Protein AF-A0A1I7W7Y0-F1 (afdb_monomer_lite)

Radius of gyration: 33.74 Å; chains: 1; bounding box: 101×43×88 Å

Secondary structure (DSSP, 8-state):
--------PPPPP------------EEEEEEEEEE--SPEEEEEEEEEEEEEEEEEEEETTTEEEEEEEEEEEEEPPHHHHHHHHHHSEETTEEEEEEETTEEEEPPPP-----SSS-EEEEEEEEEEEEEEEEEETTTEEEESSS--TT--GGGSEEEETTEEEEE----TTT--SEEEEEEEEEEEETTEEEETTTTEEEEEEEEEES-BGGGTBS-EEEETTS-EEE-TT--

pLDDT: mean 79.59, std 15.42, range [35.94, 96.19]

Sequence (235 aa):
MSSQGFLISPASMLDCKSNCTHQNSFLFPSLMIKKKEQPLVSQAYSCFNISKIVCTSSFLHLSMNVDKEEQITAALNSLTCHEVHMFKRIGSQSLITVSSNVHRSTANSGYSFPLLESRCNTIATYFLEYSMMSTFYSHHIMAGLAYTSACKYDKSSCSANTKILFWDVIPRDQYCTYEKFGETIAEIKGNKVVLEEYKVALSFNNHIVNDIPCIRIKKVHWLNNGTAISFPHWN

Structure (mmCIF, N/CA/C/O backbone):
data_AF-A0A1I7W7Y0-F1
#
_entry.id   AF-A0A1I7W7Y0-F1
#
loop_
_atom_site.group_PDB
_atom_site.id
_atom_site.type_symbol
_atom_site.label_atom_id
_atom_site.label_alt_id
_atom_site.label_comp_id
_atom_site.label_asym_id
_atom_site.label_entity_id
_atom_site.label_seq_id
_atom_site.pdbx_PDB_ins_code
_atom_site.Cartn_x
_atom_site.Cartn_y
_atom_site.Cartn_z
_atom_site.occupancy
_atom_site.B_iso_or_equiv
_atom_site.auth_seq_id
_atom_site.auth_comp_id
_atom_site.auth_asym_id
_atom_site.auth_atom_id
_atom_site.pdbx_PDB_model_num
ATOM 1 N N . MET A 1 1 ? -75.616 34.367 -0.944 1.00 41.09 1 MET A N 1
ATOM 2 C CA . MET A 1 1 ? -75.282 32.930 -1.059 1.00 41.09 1 MET A CA 1
ATOM 3 C C . MET A 1 1 ? -74.308 32.603 0.061 1.00 41.09 1 MET A C 1
ATOM 5 O O . MET A 1 1 ? -73.334 33.320 0.230 1.00 41.09 1 MET A O 1
ATOM 9 N N . SER A 1 2 ? -74.678 31.646 0.908 1.00 36.69 2 SER A N 1
ATOM 10 C CA . SER A 1 2 ? -74.122 31.367 2.237 1.00 36.69 2 SER A CA 1
ATOM 11 C C . SER A 1 2 ? -72.759 30.669 2.199 1.00 36.69 2 SER A C 1
ATOM 13 O O . SER A 1 2 ? -72.658 29.587 1.623 1.00 36.69 2 SER A O 1
ATOM 15 N N . SER A 1 3 ? -71.749 31.211 2.886 1.00 35.94 3 SER A N 1
ATOM 16 C CA . SER A 1 3 ? -70.559 30.447 3.280 1.00 35.94 3 SER A CA 1
ATOM 17 C C . SER A 1 3 ? -70.824 29.774 4.629 1.00 35.94 3 SER A C 1
ATOM 19 O O . SER A 1 3 ? -70.977 30.454 5.644 1.00 35.94 3 SER A O 1
ATOM 21 N N . GLN A 1 4 ? -70.907 28.445 4.647 1.00 44.25 4 GLN A N 1
ATOM 22 C CA . GLN A 1 4 ? -70.960 27.666 5.883 1.00 44.25 4 GLN A CA 1
ATOM 23 C C . GLN A 1 4 ? -69.591 27.738 6.571 1.00 44.25 4 GLN A C 1
ATOM 25 O O . GLN A 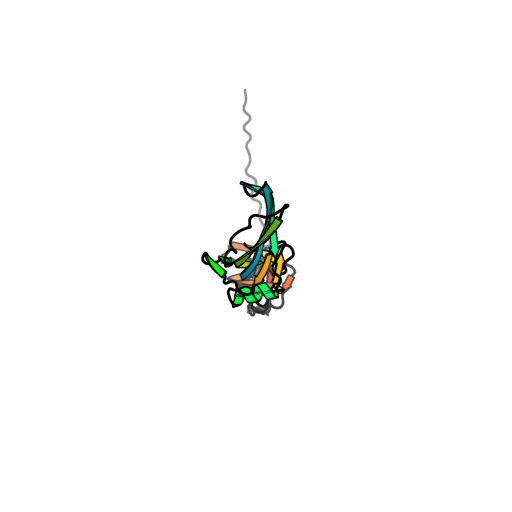1 4 ? -68.600 27.234 6.047 1.00 44.25 4 GLN A O 1
ATOM 30 N N . GLY A 1 5 ? -69.529 28.397 7.727 1.00 38.81 5 GLY A N 1
ATOM 31 C CA . GLY A 1 5 ? -68.364 28.348 8.604 1.00 38.81 5 GLY A CA 1
ATOM 32 C C . GLY A 1 5 ? -68.348 27.022 9.361 1.00 38.81 5 GLY A C 1
ATOM 33 O O . GLY A 1 5 ? -69.270 26.738 10.122 1.00 38.81 5 GLY A O 1
ATOM 34 N N . PHE A 1 6 ? -67.314 26.210 9.156 1.00 37.28 6 PHE A N 1
ATOM 35 C CA . PHE A 1 6 ? -67.054 25.040 9.992 1.00 37.28 6 PHE A CA 1
ATOM 36 C C . PHE A 1 6 ? -66.394 25.496 11.297 1.00 37.28 6 PHE A C 1
ATOM 38 O O . PHE A 1 6 ? -65.266 25.985 11.297 1.00 37.28 6 PHE A O 1
ATOM 45 N N . LEU A 1 7 ? -67.099 25.332 12.416 1.00 38.03 7 LEU A N 1
ATOM 46 C CA . LEU A 1 7 ? -66.517 25.414 13.754 1.00 38.03 7 LEU A CA 1
ATOM 47 C C . LEU A 1 7 ? -65.764 24.108 14.029 1.00 38.03 7 LEU A C 1
ATOM 49 O O . LEU A 1 7 ? -66.377 23.059 14.222 1.00 38.03 7 LEU A O 1
ATOM 53 N N . ILE A 1 8 ? -64.434 24.166 14.035 1.00 41.50 8 ILE A N 1
ATOM 54 C CA . ILE A 1 8 ? -63.589 23.064 14.502 1.00 41.50 8 ILE A CA 1
ATOM 55 C C . ILE A 1 8 ? -63.488 23.198 16.022 1.00 41.50 8 ILE A C 1
ATOM 57 O O . ILE A 1 8 ? -62.877 24.138 16.528 1.00 41.50 8 ILE A O 1
ATOM 61 N N . SER A 1 9 ? -64.109 22.274 16.755 1.00 39.00 9 SER A N 1
ATOM 62 C CA . SER A 1 9 ? -63.907 22.166 18.201 1.00 39.00 9 SER A CA 1
ATOM 63 C C . SER A 1 9 ? -62.472 21.696 18.468 1.00 39.00 9 SER A C 1
ATOM 65 O O . SER A 1 9 ? -62.045 20.723 17.840 1.00 39.00 9 SER A O 1
ATOM 67 N N . PRO A 1 10 ? -61.712 22.322 19.383 1.00 41.38 10 PRO A N 1
ATOM 68 C CA . PRO A 1 10 ? -60.434 21.767 19.800 1.00 41.38 10 PRO A CA 1
ATOM 69 C C . PRO A 1 10 ? -60.673 20.394 20.439 1.00 41.38 10 PRO A C 1
ATOM 71 O O . PRO A 1 10 ? -61.612 20.215 21.219 1.00 41.38 10 PRO A O 1
ATOM 74 N N . ALA A 1 11 ? -59.847 19.417 20.062 1.00 41.16 11 ALA A N 1
ATOM 75 C CA . ALA A 1 11 ? -59.868 18.088 20.652 1.00 41.16 11 ALA A CA 1
ATOM 76 C C . ALA A 1 11 ? -59.695 18.208 22.174 1.00 41.16 11 ALA A C 1
ATOM 78 O O . ALA A 1 11 ? -58.787 18.891 22.651 1.00 41.16 11 ALA A O 1
ATOM 79 N N . SER A 1 12 ? -60.581 17.562 22.929 1.00 47.94 12 SER A N 1
ATOM 80 C CA . SER A 1 12 ? -60.472 17.434 24.381 1.00 47.94 12 SER A CA 1
ATOM 81 C C . SER A 1 12 ? -59.090 16.898 24.759 1.00 47.94 12 SER A C 1
ATOM 83 O O . SER A 1 12 ? -58.620 15.946 24.132 1.00 47.94 12 SER A O 1
ATOM 85 N N . MET A 1 13 ? -58.460 17.500 25.778 1.00 36.62 13 MET A N 1
ATOM 86 C CA . MET A 1 13 ? -57.184 17.040 26.334 1.00 36.62 13 MET A CA 1
ATOM 87 C C . MET A 1 13 ? -57.244 15.529 26.568 1.00 36.62 13 MET A C 1
ATOM 89 O O . MET A 1 13 ? -58.071 15.047 27.341 1.00 36.62 13 MET A O 1
ATOM 93 N N . LEU A 1 14 ? -56.374 14.788 25.880 1.00 41.03 14 LEU A N 1
ATOM 94 C CA . LEU A 1 14 ? -56.097 13.397 26.206 1.00 41.03 14 LEU A CA 1
ATOM 95 C C . LEU A 1 14 ? -55.530 13.369 27.625 1.00 41.03 14 LEU A C 1
ATOM 97 O O . LEU A 1 14 ? -54.432 13.864 27.876 1.00 41.03 14 LEU A O 1
ATOM 101 N N . ASP A 1 15 ? -56.314 12.819 28.546 1.00 43.69 15 ASP A N 1
ATOM 102 C CA . ASP A 1 15 ? -55.909 12.561 29.919 1.00 43.69 15 ASP A CA 1
ATOM 103 C C . ASP A 1 15 ? -54.823 11.474 29.893 1.00 43.69 15 ASP A C 1
ATOM 105 O O . ASP A 1 15 ? -55.100 10.273 29.813 1.00 43.69 15 ASP A O 1
ATOM 109 N N . CYS A 1 16 ? -53.557 11.895 29.864 1.00 45.50 16 CYS A N 1
ATOM 110 C CA . CYS A 1 16 ? -52.409 11.003 29.969 1.00 45.50 16 CYS A CA 1
ATOM 111 C C . CYS A 1 16 ? -52.313 10.461 31.401 1.00 45.50 16 CYS A C 1
ATOM 113 O O . CYS A 1 16 ? -51.426 10.834 32.166 1.00 45.50 16 CYS A O 1
ATOM 115 N N . LYS A 1 17 ? -53.176 9.504 31.757 1.00 53.81 17 LYS A N 1
ATOM 116 C CA . LYS A 1 17 ? -52.881 8.552 32.834 1.00 53.81 17 LYS A CA 1
ATOM 117 C C . LYS A 1 17 ? -51.826 7.564 32.344 1.00 53.81 17 LYS A C 1
ATOM 119 O O . LYS A 1 17 ? -52.109 6.397 32.085 1.00 53.81 17 LYS A O 1
ATOM 124 N N . SER A 1 18 ? -50.589 8.028 32.195 1.00 53.84 18 SER A N 1
ATOM 125 C CA . SER A 1 18 ? -49.459 7.117 32.081 1.00 53.84 18 SER A CA 1
ATOM 126 C C . SER A 1 18 ? -49.102 6.639 33.482 1.00 53.84 18 SER A C 1
ATOM 128 O O . SER A 1 18 ? -48.580 7.403 34.294 1.00 53.84 18 SER A O 1
ATOM 130 N N . ASN A 1 19 ? -49.361 5.361 33.758 1.00 44.44 19 ASN A N 1
ATOM 131 C CA . ASN A 1 19 ? -48.629 4.627 34.782 1.00 44.44 19 ASN A CA 1
ATOM 132 C C . ASN A 1 19 ? -47.141 4.692 34.416 1.00 44.44 19 ASN A C 1
ATOM 134 O O . ASN A 1 19 ? -46.639 3.869 33.651 1.00 44.44 19 ASN A O 1
ATOM 138 N N . CYS A 1 20 ? -46.440 5.699 34.930 1.00 45.88 20 CYS A N 1
ATOM 139 C CA . CYS A 1 20 ? -44.991 5.759 34.890 1.00 45.88 20 CYS A CA 1
ATOM 140 C C . CYS A 1 20 ? -44.473 4.702 35.865 1.00 45.88 20 CYS A C 1
ATOM 142 O O . CYS A 1 20 ? -44.187 4.988 37.024 1.00 45.88 20 CYS A O 1
ATOM 144 N N . THR A 1 21 ? -44.382 3.451 35.416 1.00 50.12 21 THR A N 1
ATOM 145 C CA . THR A 1 21 ? -43.533 2.475 36.094 1.00 50.12 21 THR A CA 1
ATOM 146 C C . THR A 1 21 ? -42.122 3.037 36.074 1.00 50.12 21 THR A C 1
ATOM 148 O O . THR A 1 21 ? -41.508 3.118 35.009 1.00 50.12 21 THR A O 1
ATOM 151 N N . HIS A 1 22 ? -41.639 3.468 37.240 1.00 46.28 22 HIS A N 1
ATOM 152 C CA . HIS A 1 22 ? -40.247 3.829 37.455 1.00 46.28 22 HIS A CA 1
ATOM 153 C C . HIS A 1 22 ? -39.393 2.613 37.091 1.00 46.28 22 HIS A C 1
ATOM 155 O O . HIS A 1 22 ? -39.245 1.677 37.873 1.00 46.28 22 HIS A O 1
ATOM 161 N N . GLN A 1 23 ? -38.878 2.584 35.865 1.00 55.16 23 GLN A N 1
ATOM 162 C CA . GLN A 1 23 ? -37.774 1.699 35.548 1.00 55.16 23 GLN A CA 1
ATOM 163 C C . GLN A 1 23 ? -36.565 2.254 36.288 1.00 55.16 23 GLN A C 1
ATOM 165 O O . GLN A 1 23 ? -36.213 3.417 36.089 1.00 55.16 23 GLN A O 1
ATOM 170 N N . ASN A 1 24 ? -35.968 1.434 37.154 1.00 59.78 24 ASN A N 1
ATOM 171 C CA . ASN A 1 24 ? -34.707 1.766 37.802 1.00 59.78 24 ASN A CA 1
ATOM 172 C C . ASN A 1 24 ? -33.704 2.130 36.713 1.00 59.78 24 ASN A C 1
ATOM 174 O O . ASN A 1 24 ? -33.343 1.283 35.893 1.00 59.78 24 ASN A O 1
ATOM 178 N N . SER A 1 25 ? -33.307 3.396 36.686 1.00 61.72 25 SER A N 1
ATOM 179 C CA . SER A 1 25 ? -32.277 3.869 35.791 1.00 61.72 25 SER A CA 1
ATOM 180 C C . SER A 1 25 ? -30.987 4.036 36.567 1.00 61.72 25 SER A C 1
ATOM 182 O O . SER A 1 25 ? -30.948 4.590 37.666 1.00 61.72 25 SER A O 1
ATOM 184 N N . PHE A 1 26 ? -29.929 3.468 36.011 1.00 75.25 26 PHE A N 1
ATOM 185 C CA . PHE A 1 26 ? -28.606 3.498 36.603 1.00 75.25 26 PHE A CA 1
ATOM 186 C C . PHE A 1 26 ? -27.702 4.302 35.678 1.00 75.25 26 PHE A C 1
ATOM 188 O O . PHE A 1 26 ? -27.669 4.049 34.470 1.00 75.25 26 PHE A O 1
ATOM 195 N N . LEU A 1 27 ? -27.010 5.281 36.258 1.00 82.81 27 LEU A N 1
ATOM 196 C CA . LEU A 1 27 ? -26.020 6.101 35.574 1.00 82.81 27 LEU A CA 1
ATOM 197 C C . LEU A 1 27 ? -24.654 5.440 35.713 1.00 82.81 27 LEU A C 1
ATOM 199 O O . LEU A 1 27 ? -24.198 5.172 36.825 1.00 82.81 27 LEU A O 1
ATOM 203 N N . PHE A 1 28 ? -23.995 5.202 34.585 1.00 87.06 28 PHE A N 1
ATOM 204 C CA . PHE A 1 28 ? -22.682 4.577 34.546 1.00 87.06 28 PHE A CA 1
ATOM 205 C C . PHE A 1 28 ? -21.685 5.452 33.785 1.00 87.06 28 PHE A C 1
ATOM 207 O O . PHE A 1 28 ? -21.944 5.804 32.627 1.00 87.06 28 PHE A O 1
ATOM 214 N N . PRO A 1 29 ? -20.509 5.738 34.373 1.00 89.00 29 PRO A N 1
ATOM 215 C CA . PRO A 1 29 ? -19.359 6.190 33.608 1.00 89.00 29 PRO A CA 1
ATOM 216 C C . PRO A 1 29 ? -19.050 5.159 32.529 1.00 89.00 29 PRO A C 1
ATOM 218 O O . PRO A 1 29 ? -18.903 3.964 32.810 1.00 89.00 29 PRO A O 1
ATOM 221 N N . SER A 1 30 ? -19.003 5.622 31.292 1.00 90.19 30 SER A N 1
ATOM 222 C CA . SER A 1 30 ? -18.977 4.761 30.124 1.00 90.19 30 SER A CA 1
ATOM 223 C C . SER A 1 30 ? -17.949 5.241 29.123 1.00 90.19 30 SER A C 1
ATOM 225 O O . SER A 1 30 ? -17.789 6.434 28.885 1.00 90.19 30 SER A O 1
ATOM 227 N N . LEU A 1 31 ? -17.266 4.284 28.508 1.00 91.75 31 LEU A N 1
ATOM 228 C CA . LEU A 1 31 ? -16.278 4.538 27.477 1.00 91.75 31 LEU A CA 1
ATOM 229 C C . LEU A 1 31 ? -16.864 4.165 26.120 1.00 91.75 31 LEU A C 1
ATOM 231 O O . LEU A 1 31 ? -17.236 3.012 25.887 1.00 91.75 31 LEU A O 1
ATOM 235 N N . MET A 1 32 ? -16.917 5.143 25.228 1.00 91.12 32 MET A N 1
ATOM 236 C CA . MET A 1 32 ? -17.436 4.997 23.881 1.00 91.12 32 MET A CA 1
ATOM 237 C C . MET A 1 32 ? -16.323 4.576 22.918 1.00 91.12 32 MET A C 1
ATOM 239 O O . MET A 1 32 ? -15.222 5.139 22.887 1.00 91.12 32 MET A O 1
ATOM 243 N N . ILE A 1 33 ? -16.626 3.564 22.113 1.00 91.69 33 ILE A N 1
ATOM 244 C CA . ILE A 1 33 ? -15.701 2.907 21.196 1.00 91.69 33 ILE A CA 1
ATOM 245 C C . ILE A 1 33 ? -16.317 2.938 19.804 1.00 91.69 33 ILE A C 1
ATOM 247 O O . ILE A 1 33 ? -17.502 2.654 19.618 1.00 91.69 33 ILE A O 1
ATOM 251 N N . LYS A 1 34 ? -15.505 3.256 18.802 1.00 88.62 34 LYS A N 1
ATOM 252 C CA . LYS A 1 34 ? -15.918 3.187 17.401 1.00 88.62 34 LYS A CA 1
ATOM 253 C C . LYS A 1 34 ? -14.869 2.486 16.560 1.00 88.62 34 LYS A C 1
ATOM 255 O O . LYS A 1 34 ? -13.730 2.278 16.978 1.00 88.62 34 LYS A O 1
ATOM 260 N N . LYS A 1 35 ? -15.277 2.101 15.358 1.00 84.44 35 LYS A N 1
ATOM 261 C CA . LYS A 1 35 ? -14.367 1.608 14.329 1.00 84.44 35 LYS A CA 1
ATOM 262 C C . LYS A 1 35 ? -13.547 2.782 13.797 1.00 84.44 35 LYS A C 1
ATOM 264 O O . LYS A 1 35 ? -14.115 3.842 13.545 1.00 84.44 35 LYS A O 1
ATOM 269 N N . LYS A 1 36 ? -12.238 2.600 13.619 1.00 83.44 36 LYS A N 1
ATOM 270 C CA . LYS A 1 36 ? -11.398 3.636 13.012 1.00 83.44 36 LYS A CA 1
ATOM 271 C C . LYS A 1 36 ? -11.830 3.885 11.572 1.00 83.44 36 LYS A C 1
ATOM 273 O O . LYS A 1 36 ? -11.951 2.955 10.777 1.00 83.44 36 LYS A O 1
ATOM 278 N N . GLU A 1 37 ? -12.019 5.155 11.248 1.00 80.06 37 GLU A N 1
ATOM 279 C CA . GLU A 1 37 ? -12.349 5.615 9.894 1.00 80.06 37 GLU A CA 1
ATOM 280 C C . GLU A 1 37 ? -11.095 5.893 9.059 1.00 80.06 37 GLU A C 1
ATOM 282 O O . GLU A 1 37 ? -11.178 6.027 7.843 1.00 80.06 37 GLU A O 1
ATOM 287 N N . GLN A 1 38 ? -9.924 5.968 9.696 1.00 78.50 38 GLN A N 1
ATOM 288 C CA . GLN A 1 38 ? -8.663 6.197 9.002 1.00 78.50 38 GLN A CA 1
ATOM 289 C C . GLN A 1 38 ? -8.085 4.877 8.477 1.00 78.50 38 GLN A C 1
ATOM 291 O O . GLN A 1 38 ? -7.982 3.903 9.239 1.00 78.50 38 GLN A O 1
ATOM 296 N N . PRO A 1 39 ? -7.679 4.826 7.196 1.00 79.75 39 PRO A N 1
ATOM 297 C CA . PRO A 1 39 ? -7.023 3.651 6.657 1.00 79.75 39 PRO A CA 1
ATOM 298 C C . PRO A 1 39 ? -5.645 3.475 7.289 1.00 79.75 39 PRO A C 1
ATOM 300 O O . PRO A 1 39 ? -4.977 4.432 7.680 1.00 79.75 39 PRO A O 1
ATOM 303 N N . LEU A 1 40 ? -5.194 2.230 7.330 1.00 80.69 40 LEU A N 1
ATOM 304 C CA . LEU A 1 40 ? -3.797 1.929 7.585 1.00 80.69 40 LEU A CA 1
ATOM 305 C C . LEU A 1 40 ? -2.985 2.368 6.370 1.00 80.69 40 LEU A C 1
ATOM 307 O O . LEU A 1 40 ? -3.339 1.981 5.259 1.00 80.69 40 LEU A O 1
ATOM 311 N N . VAL A 1 41 ? -1.926 3.150 6.571 1.00 84.81 41 VAL A N 1
ATOM 312 C CA . VAL A 1 41 ? -1.076 3.653 5.488 1.00 84.81 41 VAL A CA 1
ATOM 313 C C . VAL A 1 41 ? 0.356 3.171 5.701 1.00 84.81 41 VAL A C 1
ATOM 315 O O . VAL A 1 41 ? 0.906 3.345 6.785 1.00 84.81 41 VAL A O 1
ATOM 318 N N . SER A 1 42 ? 0.955 2.602 4.658 1.00 87.06 42 SER A N 1
ATOM 319 C CA . SER A 1 42 ? 2.348 2.149 4.635 1.00 87.06 42 SER A CA 1
ATOM 320 C C . SER A 1 42 ? 3.088 2.729 3.442 1.00 87.06 42 SER A C 1
ATOM 322 O O . SER A 1 42 ? 2.485 2.997 2.399 1.00 87.06 42 SER A O 1
ATOM 324 N N . GLN A 1 43 ? 4.403 2.885 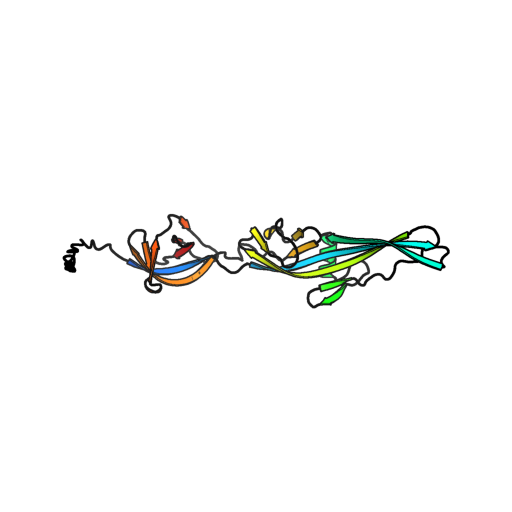3.580 1.00 89.94 43 GLN A N 1
ATOM 325 C CA . GLN A 1 43 ? 5.256 3.174 2.435 1.00 89.94 43 GLN A CA 1
ATOM 326 C C . GLN A 1 43 ? 5.277 1.976 1.489 1.00 89.94 43 GLN A C 1
ATOM 328 O O . GLN A 1 43 ? 5.258 0.818 1.913 1.00 89.94 43 GLN A O 1
ATOM 333 N N . ALA A 1 44 ? 5.288 2.280 0.198 1.00 92.38 44 ALA A N 1
ATOM 334 C CA . ALA A 1 44 ? 5.313 1.296 -0.859 1.00 92.38 44 ALA A CA 1
ATOM 335 C C . ALA A 1 44 ? 6.255 1.731 -1.978 1.00 92.38 44 ALA A C 1
ATOM 337 O O . ALA A 1 44 ? 6.444 2.923 -2.239 1.00 92.38 44 ALA A O 1
ATOM 338 N N . TYR A 1 45 ? 6.801 0.749 -2.681 1.00 94.38 45 TYR A N 1
ATOM 339 C CA . TYR A 1 45 ? 7.529 0.972 -3.918 1.00 94.38 45 TYR A CA 1
ATOM 340 C C . TYR A 1 45 ? 7.061 0.008 -5.001 1.00 94.38 45 TYR A C 1
ATOM 342 O O . TYR A 1 45 ? 6.545 -1.076 -4.725 1.00 94.38 45 TYR A O 1
ATOM 350 N N . SER A 1 46 ? 7.226 0.419 -6.253 1.00 95.25 46 SER A N 1
ATOM 351 C CA . SER A 1 46 ? 6.933 -0.408 -7.414 1.00 95.25 46 SER A CA 1
ATOM 352 C C . SER A 1 46 ? 8.068 -0.389 -8.416 1.00 95.25 46 SER A C 1
ATOM 354 O O . SER A 1 46 ? 8.749 0.628 -8.564 1.00 95.25 46 SER A O 1
ATOM 356 N N . CYS A 1 47 ? 8.237 -1.503 -9.125 1.00 95.12 47 CYS A N 1
ATOM 357 C CA . CYS A 1 47 ? 9.171 -1.586 -10.235 1.00 95.12 47 CYS A CA 1
ATOM 358 C C . CYS A 1 47 ? 8.506 -2.129 -11.494 1.00 95.12 47 CYS A C 1
ATOM 360 O O . CYS A 1 47 ? 7.691 -3.056 -11.453 1.00 95.12 47 CYS A O 1
ATOM 362 N N . PHE A 1 48 ? 8.916 -1.581 -12.629 1.00 95.00 48 PHE A N 1
ATOM 363 C CA . PHE A 1 48 ? 8.513 -2.038 -13.952 1.00 95.00 48 PHE A CA 1
ATOM 364 C C . PHE A 1 48 ? 9.539 -1.596 -14.988 1.00 95.00 48 PHE A C 1
ATOM 366 O O . PHE A 1 48 ? 10.386 -0.737 -14.728 1.00 95.00 48 PHE A O 1
ATOM 373 N N . ASN A 1 49 ? 9.461 -2.177 -16.176 1.00 93.88 49 ASN A N 1
ATOM 374 C CA . ASN A 1 49 ? 10.171 -1.687 -17.342 1.00 93.88 49 ASN A CA 1
ATOM 375 C C . ASN A 1 49 ? 9.202 -1.295 -18.447 1.00 93.88 49 ASN A C 1
ATOM 377 O O . ASN A 1 49 ? 8.150 -1.903 -18.630 1.00 93.88 49 ASN A O 1
ATOM 381 N N . ILE A 1 50 ? 9.616 -0.292 -19.209 1.00 92.62 50 ILE A N 1
ATOM 382 C CA . ILE A 1 50 ? 9.038 0.050 -20.499 1.00 92.62 50 ILE A CA 1
ATOM 383 C C . ILE A 1 50 ? 10.067 -0.339 -21.555 1.00 92.62 50 ILE A C 1
ATOM 385 O O . ILE A 1 50 ? 11.158 0.232 -21.607 1.00 92.62 50 ILE A O 1
ATOM 389 N N . SER A 1 51 ? 9.725 -1.320 -22.379 1.00 90.88 51 SER A N 1
ATOM 390 C CA . SER A 1 51 ? 10.522 -1.770 -23.514 1.00 90.88 51 SER A CA 1
ATOM 391 C C . SER A 1 51 ? 9.954 -1.195 -24.803 1.00 90.88 51 SER A C 1
ATOM 393 O O . SER A 1 51 ? 8.782 -1.396 -25.110 1.00 90.88 51 SER A O 1
ATOM 395 N N . LYS A 1 52 ? 10.794 -0.501 -25.568 1.00 90.19 52 LYS A N 1
ATOM 396 C CA . LYS A 1 52 ? 10.484 0.000 -26.905 1.00 90.19 52 LYS A CA 1
ATOM 397 C C . LYS A 1 52 ? 11.164 -0.891 -27.940 1.00 90.19 52 LYS A C 1
ATOM 399 O O . LYS A 1 52 ? 12.389 -1.005 -27.934 1.00 90.19 52 LYS A O 1
ATOM 404 N N . ILE A 1 53 ? 10.382 -1.522 -28.805 1.00 88.88 53 ILE A N 1
ATOM 405 C CA . ILE A 1 53 ? 10.856 -2.336 -29.924 1.00 88.88 53 ILE A CA 1
ATOM 406 C C . ILE A 1 53 ? 10.764 -1.470 -31.177 1.00 88.88 53 ILE A C 1
ATOM 408 O O . ILE A 1 53 ? 9.674 -1.045 -31.554 1.00 88.88 53 ILE A O 1
ATOM 412 N N . VAL A 1 54 ? 11.904 -1.200 -31.808 1.00 87.94 54 VAL A N 1
ATOM 413 C CA . VAL A 1 54 ? 11.992 -0.406 -33.039 1.00 87.94 54 VAL A CA 1
ATOM 414 C C . VAL A 1 54 ? 12.618 -1.264 -34.125 1.00 87.94 54 VAL A C 1
ATOM 416 O O . VAL A 1 54 ? 13.770 -1.675 -33.985 1.00 87.94 54 VAL A O 1
ATOM 419 N N . CYS A 1 55 ? 11.870 -1.526 -35.191 1.00 88.00 55 CYS A N 1
ATOM 420 C CA . CYS A 1 55 ? 12.363 -2.189 -36.390 1.00 88.00 55 CYS A CA 1
ATOM 421 C C . CYS A 1 55 ? 12.629 -1.146 -37.466 1.00 88.00 55 CYS A C 1
ATOM 423 O O . CYS A 1 55 ? 11.739 -0.367 -37.807 1.00 88.00 55 CYS A O 1
ATOM 425 N N . THR A 1 56 ? 13.860 -1.114 -37.961 1.00 87.56 56 THR A N 1
ATOM 426 C CA . THR A 1 56 ? 14.286 -0.196 -39.013 1.00 87.56 56 THR A CA 1
ATOM 427 C C . THR A 1 56 ? 14.733 -0.968 -40.238 1.00 87.56 56 THR A C 1
ATOM 429 O O . THR A 1 56 ? 15.356 -2.018 -40.113 1.00 87.56 56 THR A O 1
ATOM 432 N N . SER A 1 57 ? 14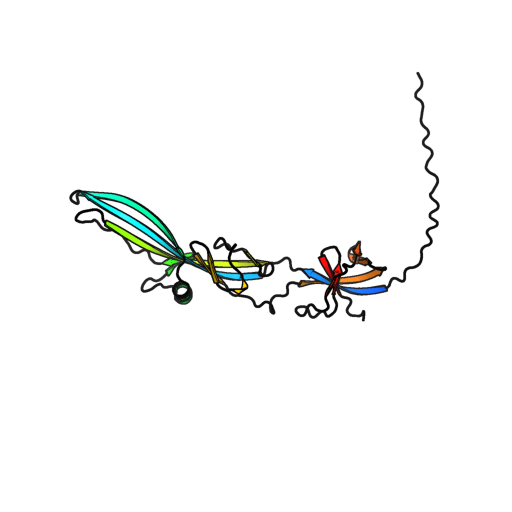.469 -0.420 -41.417 1.00 86.25 57 SER A N 1
ATOM 433 C CA . SER A 1 57 ? 15.027 -0.883 -42.685 1.00 86.25 57 SER A CA 1
ATOM 434 C C . SER A 1 57 ? 15.830 0.234 -43.342 1.00 86.25 57 SER A C 1
ATOM 436 O O . SER A 1 57 ? 15.693 1.417 -43.013 1.00 86.25 57 SER A O 1
ATOM 438 N N . SER A 1 58 ? 16.718 -0.148 -44.255 1.00 82.38 58 SER A N 1
ATOM 439 C CA . SER A 1 58 ? 17.582 0.766 -44.998 1.00 82.38 58 SER A CA 1
ATOM 440 C C . SER A 1 58 ? 17.468 0.472 -46.489 1.00 82.38 58 SER A C 1
ATOM 442 O O . SER A 1 58 ? 17.562 -0.685 -46.899 1.00 82.38 58 SER A O 1
ATOM 444 N N . PHE A 1 59 ? 17.286 1.512 -47.307 1.00 71.38 59 PHE A N 1
ATOM 445 C CA . PHE A 1 59 ? 17.398 1.401 -48.763 1.00 71.38 59 PHE A CA 1
ATOM 446 C C . PHE A 1 59 ? 18.744 1.972 -49.209 1.00 71.38 59 PHE A C 1
ATOM 448 O O . PHE A 1 59 ? 18.954 3.188 -49.171 1.00 71.38 59 PHE A O 1
ATOM 455 N N . LEU A 1 60 ? 19.664 1.084 -49.603 1.00 68.94 60 LEU A N 1
ATOM 456 C CA . LEU A 1 60 ? 21.015 1.422 -50.076 1.00 68.94 60 LEU A CA 1
ATOM 457 C C . LEU A 1 60 ? 21.800 2.367 -49.142 1.00 68.94 60 LEU A C 1
ATOM 459 O O . LEU A 1 60 ? 22.657 3.106 -49.613 1.00 68.94 60 LEU A O 1
ATOM 463 N N . HIS A 1 61 ? 21.508 2.383 -47.835 1.00 67.06 61 HIS A N 1
ATOM 464 C CA . HIS A 1 61 ? 22.092 3.323 -46.861 1.00 67.06 61 HIS A CA 1
ATOM 465 C C . HIS A 1 61 ? 21.816 4.811 -47.107 1.00 67.06 61 HIS A C 1
ATOM 467 O O . HIS A 1 61 ? 22.372 5.660 -46.413 1.00 67.06 61 HIS A O 1
ATOM 473 N N . LEU A 1 62 ? 20.950 5.142 -48.064 1.00 69.38 62 LEU A N 1
ATOM 474 C CA . LEU A 1 62 ? 20.607 6.524 -48.399 1.00 69.38 62 LEU A CA 1
ATOM 475 C C . LEU A 1 62 ? 19.488 7.063 -47.504 1.00 69.38 62 LEU A C 1
ATOM 477 O O . LEU A 1 62 ? 19.391 8.266 -47.282 1.00 69.38 62 LEU A O 1
ATOM 481 N N . SER A 1 63 ? 18.638 6.172 -46.992 1.00 74.12 63 SER A N 1
ATOM 482 C CA . SER A 1 63 ? 17.534 6.513 -46.096 1.00 74.12 63 SER A CA 1
ATOM 483 C C . SER A 1 63 ? 17.237 5.368 -45.131 1.00 74.12 63 SER A C 1
ATOM 485 O O . SER A 1 63 ? 17.451 4.197 -45.456 1.00 74.12 63 SER A O 1
ATOM 487 N N . MET A 1 64 ? 16.756 5.723 -43.939 1.00 77.44 64 MET A N 1
ATOM 488 C CA . MET A 1 64 ? 16.282 4.786 -42.923 1.00 77.44 64 MET A CA 1
ATOM 489 C C . MET A 1 64 ? 14.781 4.962 -42.749 1.00 77.44 64 MET A C 1
ATOM 491 O O . MET A 1 64 ? 14.315 6.080 -42.532 1.00 77.44 64 MET A O 1
ATOM 495 N N . ASN A 1 65 ? 14.059 3.848 -42.773 1.00 82.12 65 ASN A N 1
ATOM 496 C CA . ASN A 1 65 ? 12.638 3.796 -42.463 1.00 82.12 65 ASN A CA 1
ATOM 497 C C . ASN A 1 65 ? 12.430 3.092 -41.124 1.00 82.12 65 ASN A C 1
ATOM 499 O O . ASN A 1 65 ? 13.157 2.159 -40.785 1.00 82.12 65 ASN A O 1
ATOM 503 N N . VAL A 1 66 ? 11.441 3.551 -40.357 1.00 84.81 66 VAL A N 1
ATOM 504 C CA . VAL A 1 66 ? 10.950 2.836 -39.175 1.00 84.81 66 VAL A CA 1
ATOM 505 C C . VAL A 1 66 ? 9.763 1.999 -39.630 1.00 84.81 66 VAL A C 1
ATOM 507 O O . VAL A 1 66 ? 8.690 2.535 -39.891 1.00 84.81 66 VAL A O 1
ATOM 510 N N . ASP A 1 67 ? 9.974 0.692 -39.751 1.00 84.75 67 ASP A N 1
ATOM 511 C CA . ASP A 1 67 ? 8.958 -0.248 -40.235 1.00 84.75 67 ASP A CA 1
ATOM 512 C C . ASP A 1 67 ? 7.936 -0.567 -39.140 1.00 84.75 67 ASP A C 1
ATOM 514 O O . ASP A 1 67 ? 6.755 -0.787 -39.404 1.00 84.75 67 ASP A O 1
ATOM 518 N N . LYS A 1 68 ? 8.406 -0.623 -37.889 1.00 85.50 68 LYS A N 1
ATOM 519 C CA . LYS A 1 68 ? 7.585 -0.950 -36.725 1.00 85.50 68 LYS A CA 1
ATOM 520 C C . LYS A 1 68 ? 8.117 -0.256 -35.484 1.00 85.50 68 LYS A C 1
ATOM 522 O O . LYS A 1 68 ? 9.315 -0.288 -35.205 1.00 85.50 68 LYS A O 1
ATOM 527 N N . GLU A 1 69 ? 7.198 0.281 -34.697 1.00 87.81 69 GLU A N 1
ATOM 528 C CA . GLU A 1 69 ? 7.459 0.776 -33.355 1.00 87.81 69 GLU A CA 1
ATOM 529 C C . GLU A 1 69 ? 6.396 0.217 -32.406 1.00 87.81 69 GLU A C 1
ATOM 531 O O . GLU A 1 69 ? 5.200 0.387 -32.630 1.00 87.81 69 GLU A O 1
ATOM 536 N N . GLU A 1 70 ? 6.828 -0.482 -31.361 1.00 90.69 70 GLU A N 1
ATOM 537 C CA . GLU A 1 70 ? 5.944 -1.065 -30.353 1.00 90.69 70 GLU A CA 1
ATOM 538 C C . GLU A 1 70 ? 6.483 -0.780 -28.952 1.00 90.69 70 GLU A C 1
ATOM 540 O O . GLU A 1 70 ? 7.694 -0.781 -28.722 1.00 90.69 70 GLU A O 1
ATOM 545 N N . GLN A 1 71 ? 5.577 -0.542 -28.007 1.00 91.25 71 GLN A N 1
ATOM 546 C CA . GLN A 1 71 ? 5.919 -0.291 -26.615 1.00 91.25 71 GLN A CA 1
ATOM 547 C C . GLN A 1 71 ? 5.217 -1.301 -25.713 1.00 91.25 71 GLN A C 1
ATOM 549 O O . GLN A 1 71 ? 4.001 -1.462 -25.766 1.00 91.25 71 GLN A O 1
ATOM 554 N N . ILE A 1 72 ? 5.997 -1.943 -24.848 1.00 91.88 72 ILE A N 1
ATOM 555 C CA . ILE A 1 72 ? 5.530 -2.962 -23.913 1.00 91.88 72 ILE A CA 1
ATOM 556 C C . ILE A 1 72 ? 5.929 -2.539 -22.505 1.00 91.88 72 ILE A C 1
ATOM 558 O O . ILE A 1 72 ? 7.090 -2.215 -22.257 1.00 91.88 72 ILE A O 1
ATOM 562 N N . THR A 1 73 ? 4.981 -2.580 -21.574 1.00 93.12 73 THR A N 1
ATOM 563 C CA . THR A 1 73 ? 5.250 -2.362 -20.150 1.00 93.12 73 THR A CA 1
ATOM 564 C C . THR A 1 73 ? 5.125 -3.685 -19.413 1.00 93.12 73 THR A C 1
ATOM 566 O O . THR A 1 73 ? 4.111 -4.367 -19.556 1.00 93.12 73 THR A O 1
ATOM 569 N N . ALA A 1 74 ? 6.125 -4.043 -18.613 1.00 92.81 74 ALA A N 1
ATOM 570 C CA . ALA A 1 74 ? 6.132 -5.299 -17.876 1.00 92.81 74 ALA A CA 1
ATOM 571 C C . ALA A 1 74 ? 6.636 -5.127 -16.440 1.00 92.81 74 ALA A C 1
ATOM 573 O O . ALA A 1 74 ? 7.433 -4.241 -16.125 1.00 92.81 74 ALA A O 1
ATOM 574 N N . ALA A 1 75 ? 6.148 -6.002 -15.560 1.00 93.31 75 ALA A N 1
ATOM 575 C CA . ALA A 1 75 ? 6.609 -6.061 -14.184 1.00 93.31 75 ALA A CA 1
ATOM 576 C C . ALA A 1 75 ? 8.020 -6.656 -14.141 1.00 93.31 75 ALA A C 1
ATOM 578 O O . ALA A 1 75 ? 8.309 -7.643 -14.822 1.00 93.31 75 ALA A O 1
ATOM 579 N N . LEU A 1 76 ? 8.886 -6.093 -13.297 1.00 93.56 76 LEU A N 1
ATOM 580 C CA . LEU A 1 76 ? 10.156 -6.746 -12.992 1.00 93.56 76 LEU A CA 1
ATOM 581 C C . LEU A 1 76 ? 9.926 -7.961 -12.097 1.00 93.56 76 LEU A C 1
ATOM 583 O O . LEU A 1 76 ? 8.954 -8.030 -11.343 1.00 93.56 76 LEU A O 1
ATOM 587 N N . ASN A 1 77 ? 10.858 -8.910 -12.145 1.00 92.88 77 ASN A N 1
ATOM 588 C CA . ASN A 1 77 ? 10.865 -9.984 -11.164 1.00 92.88 77 ASN A CA 1
ATOM 589 C C . ASN A 1 77 ? 11.163 -9.422 -9.757 1.00 92.88 77 ASN A C 1
ATOM 591 O O . ASN A 1 77 ? 11.798 -8.374 -9.600 1.00 92.88 77 ASN A O 1
ATOM 595 N N . SER A 1 78 ? 10.707 -10.145 -8.733 1.00 92.94 78 SER A N 1
ATOM 596 C CA . SER A 1 78 ? 10.808 -9.726 -7.330 1.00 92.94 78 SER A CA 1
ATOM 597 C C . SER A 1 78 ? 12.239 -9.446 -6.879 1.00 92.94 78 SER A C 1
ATOM 599 O O . SER A 1 78 ? 12.474 -8.449 -6.202 1.00 92.94 78 SER A O 1
ATOM 601 N N . LEU A 1 79 ? 13.187 -10.309 -7.251 1.00 93.00 79 LEU A N 1
ATOM 602 C CA . LEU A 1 79 ? 14.580 -10.192 -6.825 1.00 93.00 79 LEU A CA 1
ATOM 603 C C . LEU A 1 79 ? 15.217 -8.925 -7.403 1.00 93.00 79 LEU A C 1
ATOM 605 O O . LEU A 1 79 ? 15.745 -8.102 -6.663 1.00 93.00 79 LEU A O 1
ATOM 609 N N . THR A 1 80 ? 15.078 -8.719 -8.711 1.00 93.25 80 THR A N 1
ATOM 610 C CA . THR A 1 80 ? 15.608 -7.544 -9.403 1.00 93.25 80 THR A CA 1
ATOM 611 C C . THR A 1 80 ? 14.961 -6.256 -8.906 1.00 93.25 80 THR A C 1
ATOM 613 O O . THR A 1 80 ? 15.659 -5.266 -8.721 1.00 93.25 80 THR A O 1
ATOM 616 N N . CYS A 1 81 ? 13.649 -6.239 -8.645 1.00 94.62 81 CYS A N 1
ATOM 617 C CA . CYS A 1 81 ? 13.013 -5.051 -8.068 1.00 94.62 81 CYS A CA 1
ATOM 618 C C . CYS A 1 81 ? 13.583 -4.718 -6.682 1.00 94.62 81 CYS A C 1
ATOM 620 O O . CYS A 1 81 ? 13.854 -3.553 -6.392 1.00 94.62 81 CYS A O 1
ATOM 622 N N . HIS A 1 82 ? 13.828 -5.734 -5.851 1.00 93.50 82 HIS A N 1
ATOM 623 C CA . HIS A 1 82 ? 14.435 -5.539 -4.540 1.00 93.50 82 HIS A CA 1
ATOM 624 C C . HIS A 1 82 ? 15.875 -5.008 -4.639 1.00 93.50 82 HIS A C 1
ATOM 626 O O . HIS A 1 82 ? 16.233 -4.051 -3.955 1.00 93.50 82 HIS A O 1
ATOM 632 N N . GLU A 1 83 ? 16.688 -5.555 -5.545 1.00 92.69 83 GLU A N 1
ATOM 633 C CA . GLU A 1 83 ? 18.040 -5.050 -5.818 1.00 92.69 83 GLU A CA 1
ATOM 634 C C . GLU A 1 83 ? 18.024 -3.595 -6.305 1.00 92.69 83 GLU A C 1
ATOM 636 O O . GLU A 1 83 ? 18.805 -2.769 -5.831 1.00 92.69 83 GLU A O 1
ATOM 641 N N . VAL A 1 84 ? 17.100 -3.256 -7.208 1.00 93.81 84 VAL A N 1
ATOM 642 C CA . VAL A 1 84 ? 16.916 -1.889 -7.713 1.00 93.81 84 VAL A CA 1
ATOM 643 C C . VAL A 1 84 ? 16.512 -0.936 -6.590 1.00 93.81 84 VAL A C 1
ATOM 645 O O . VAL A 1 84 ? 17.035 0.177 -6.518 1.00 93.81 84 VAL A O 1
ATOM 648 N N . HIS A 1 85 ? 15.619 -1.362 -5.698 1.00 95.06 85 HIS A N 1
ATOM 649 C CA . HIS A 1 85 ? 15.212 -0.583 -4.533 1.00 95.06 85 HIS A CA 1
ATOM 650 C C . HIS A 1 85 ? 16.401 -0.278 -3.608 1.00 95.06 85 HIS A C 1
ATOM 652 O O . HIS A 1 85 ? 16.606 0.879 -3.236 1.00 95.06 85 HIS A O 1
ATOM 658 N N . MET A 1 86 ? 17.208 -1.296 -3.295 1.00 94.00 86 MET A N 1
ATOM 659 C CA . MET A 1 86 ? 18.333 -1.194 -2.360 1.00 94.00 86 MET A CA 1
ATOM 660 C C . MET A 1 86 ? 19.525 -0.428 -2.933 1.00 94.00 86 MET A C 1
ATOM 662 O O . MET A 1 86 ? 20.128 0.393 -2.247 1.00 94.00 86 MET A O 1
ATOM 666 N N . PHE A 1 87 ? 19.880 -0.695 -4.190 1.00 94.44 87 PHE A N 1
ATOM 667 C CA . PHE A 1 87 ? 21.136 -0.222 -4.773 1.00 94.44 87 PHE A CA 1
ATOM 668 C C . PHE A 1 87 ? 20.962 0.856 -5.839 1.00 94.44 87 PHE A C 1
ATOM 670 O O . PHE A 1 87 ? 21.962 1.347 -6.361 1.00 94.44 87 PHE A O 1
ATOM 677 N N . LYS A 1 88 ? 19.719 1.203 -6.202 1.00 93.38 88 LYS A N 1
ATOM 678 C CA . LYS A 1 88 ? 19.408 2.180 -7.261 1.00 93.38 88 LYS A CA 1
ATOM 679 C C . LYS A 1 88 ? 20.137 1.873 -8.571 1.00 93.38 88 LYS A C 1
ATOM 681 O O . LYS A 1 88 ? 20.581 2.775 -9.278 1.00 93.38 88 LYS A O 1
ATOM 686 N N . ARG A 1 89 ? 20.267 0.587 -8.898 1.00 91.31 89 ARG A N 1
ATOM 687 C CA . ARG A 1 89 ? 20.933 0.099 -10.110 1.00 91.31 89 ARG A CA 1
ATOM 688 C C . ARG A 1 89 ? 20.314 -1.203 -10.594 1.00 91.31 89 ARG A C 1
ATOM 690 O O . ARG A 1 89 ? 19.770 -1.959 -9.797 1.00 91.31 89 ARG A O 1
ATOM 697 N N . ILE A 1 90 ? 20.465 -1.476 -11.882 1.00 88.94 90 ILE A N 1
ATOM 698 C CA . ILE A 1 90 ? 20.125 -2.749 -12.510 1.00 88.94 90 ILE A CA 1
ATOM 699 C C . ILE A 1 90 ? 21.282 -3.192 -13.406 1.00 88.94 90 ILE A C 1
ATOM 701 O O . ILE A 1 90 ? 21.638 -2.520 -14.375 1.00 88.94 90 ILE A O 1
ATOM 705 N N . GLY A 1 91 ? 21.932 -4.300 -13.043 1.00 85.31 91 GLY A N 1
ATOM 706 C CA . GLY A 1 91 ? 23.199 -4.691 -13.663 1.00 85.31 91 GLY A CA 1
ATOM 707 C C . GLY A 1 91 ? 24.243 -3.570 -13.554 1.00 85.31 91 GLY A C 1
ATOM 708 O O . GLY A 1 91 ? 24.617 -3.168 -12.450 1.00 85.31 91 GLY A O 1
ATOM 709 N N . SER A 1 92 ? 24.694 -3.055 -14.701 1.00 83.62 92 SER A N 1
ATOM 710 C CA . SER A 1 92 ? 25.633 -1.927 -14.804 1.00 83.62 92 SER A CA 1
ATOM 711 C C . SER A 1 92 ? 24.964 -0.549 -14.911 1.00 83.62 92 SER A C 1
ATOM 713 O O . SER A 1 92 ? 25.660 0.463 -14.872 1.00 83.62 92 SER A O 1
ATOM 715 N N . GLN A 1 93 ? 23.637 -0.480 -15.048 1.00 87.31 93 GLN A N 1
ATOM 716 C CA . GLN A 1 93 ? 22.912 0.780 -15.218 1.00 87.31 93 GLN A CA 1
ATOM 717 C C . GLN A 1 93 ? 22.521 1.358 -13.861 1.00 87.31 93 GLN A C 1
ATOM 719 O O . GLN A 1 93 ? 21.808 0.713 -13.091 1.00 87.31 93 GLN A O 1
ATOM 724 N N . SER A 1 94 ? 22.934 2.590 -13.577 1.00 90.75 94 SER A N 1
ATOM 725 C CA . SER A 1 94 ? 22.414 3.346 -12.439 1.00 90.75 94 SER A CA 1
ATOM 726 C C . SER A 1 94 ? 21.052 3.957 -12.769 1.00 90.75 94 SER A C 1
ATOM 728 O O . SER A 1 94 ? 20.748 4.300 -13.917 1.00 90.75 94 SER A O 1
ATOM 730 N N . LEU A 1 95 ? 20.209 4.089 -11.747 1.00 93.75 95 LEU A N 1
ATOM 731 C CA . LEU A 1 95 ? 18.965 4.832 -11.845 1.00 93.75 95 LEU A CA 1
ATOM 732 C C . LEU A 1 95 ? 19.227 6.297 -11.488 1.00 93.75 95 LEU A C 1
ATOM 734 O O . LEU A 1 95 ? 19.758 6.610 -10.424 1.00 93.75 95 LEU A O 1
ATOM 738 N N . ILE A 1 96 ? 18.809 7.195 -12.372 1.00 94.25 96 ILE A N 1
ATOM 739 C CA . ILE A 1 96 ? 18.773 8.633 -12.127 1.00 94.25 96 ILE A CA 1
ATOM 740 C C . ILE A 1 96 ? 17.439 9.018 -11.492 1.00 94.25 96 ILE A C 1
ATOM 742 O O . ILE A 1 96 ? 16.386 8.460 -11.811 1.00 94.25 96 ILE A O 1
ATOM 746 N N . THR A 1 97 ? 17.474 9.992 -10.594 1.00 94.81 97 THR A N 1
ATOM 747 C CA . THR A 1 97 ? 16.267 10.569 -10.002 1.00 94.81 97 THR A CA 1
ATOM 748 C C . THR A 1 97 ? 15.601 11.489 -11.020 1.00 94.81 97 THR A C 1
ATOM 750 O O . THR A 1 97 ? 16.205 12.457 -11.473 1.00 94.81 97 THR A O 1
ATOM 753 N N . VAL A 1 98 ? 14.360 11.177 -11.389 1.00 92.75 98 VAL A N 1
ATOM 754 C CA . VAL A 1 98 ? 13.530 12.007 -12.278 1.00 92.75 98 VAL A CA 1
ATOM 755 C C . VAL A 1 98 ? 12.670 12.960 -11.450 1.00 92.75 98 VAL A C 1
ATOM 757 O O . VAL A 1 98 ? 12.478 14.113 -11.821 1.00 92.75 98 VAL A O 1
ATOM 760 N N . SER A 1 99 ? 12.179 12.485 -10.306 1.00 93.56 99 SER A N 1
ATOM 761 C CA . SER A 1 99 ? 11.460 13.274 -9.304 1.00 93.56 99 SER A CA 1
ATOM 762 C C . SER A 1 99 ? 11.709 12.696 -7.910 1.00 93.56 99 SER A C 1
ATOM 764 O O . SER A 1 99 ? 12.326 11.640 -7.783 1.00 93.56 99 SER A O 1
ATOM 766 N N . SER A 1 100 ? 11.205 13.350 -6.858 1.00 90.44 100 SER A N 1
ATOM 767 C CA . SER A 1 100 ? 11.362 12.891 -5.467 1.00 90.44 100 SER A CA 1
ATOM 768 C C . SER A 1 100 ? 10.945 11.433 -5.238 1.00 90.44 100 SER A C 1
ATOM 770 O O . SER A 1 100 ? 11.516 10.771 -4.380 1.00 90.44 100 SER A O 1
ATOM 772 N N . ASN A 1 101 ? 9.990 10.933 -6.026 1.00 93.69 101 ASN A N 1
ATOM 773 C CA . ASN A 1 101 ? 9.424 9.595 -5.879 1.00 93.69 101 ASN A CA 1
ATOM 774 C C . ASN A 1 101 ? 9.671 8.690 -7.090 1.00 93.69 101 ASN A C 1
ATOM 776 O O . ASN A 1 101 ? 9.211 7.554 -7.082 1.00 93.69 101 ASN A O 1
ATOM 780 N N . VAL A 1 102 ? 10.348 9.160 -8.140 1.00 95.25 102 VAL A N 1
ATOM 781 C CA . VAL A 1 102 ? 10.535 8.385 -9.374 1.00 95.25 102 VAL A CA 1
ATOM 782 C C . VAL A 1 102 ? 12.001 8.366 -9.755 1.00 95.25 102 VAL A C 1
ATOM 784 O O . VAL A 1 102 ? 12.619 9.405 -9.994 1.00 95.25 102 VAL A O 1
ATOM 787 N N . HIS A 1 103 ? 12.534 7.159 -9.888 1.00 96.19 103 HIS A N 1
ATOM 788 C CA . HIS A 1 103 ? 13.850 6.915 -10.448 1.00 96.19 103 HIS A CA 1
ATOM 789 C C . HIS A 1 103 ? 13.730 6.101 -11.729 1.00 96.19 103 HIS A C 1
ATOM 791 O O . HIS A 1 103 ? 12.860 5.239 -11.863 1.00 96.19 103 HIS A O 1
ATOM 797 N N . ARG A 1 104 ? 14.627 6.368 -12.671 1.00 94.69 104 ARG A N 1
ATOM 798 C CA . ARG A 1 104 ? 14.624 5.762 -13.998 1.00 94.69 104 ARG A CA 1
ATOM 799 C C . ARG A 1 104 ? 16.037 5.369 -14.391 1.00 94.69 104 ARG A C 1
ATOM 801 O O . ARG A 1 104 ? 16.957 6.136 -14.127 1.00 94.69 104 ARG A O 1
ATOM 808 N N . SER A 1 105 ? 16.230 4.226 -15.041 1.00 92.44 105 SER A N 1
ATOM 809 C CA . SER A 1 105 ? 17.541 3.894 -15.607 1.00 92.44 105 SER A CA 1
ATOM 810 C C . SER A 1 105 ? 17.955 4.926 -16.657 1.00 92.44 105 SER A C 1
ATOM 812 O O . SER A 1 105 ? 17.119 5.576 -17.299 1.00 92.44 105 SER A O 1
ATOM 814 N N . THR A 1 106 ? 19.260 5.100 -16.838 1.00 79.81 106 THR A N 1
ATOM 815 C CA . THR A 1 106 ? 19.768 5.837 -17.993 1.00 79.81 106 THR A CA 1
ATOM 816 C C . THR A 1 106 ? 19.317 5.133 -19.275 1.00 79.81 106 THR A C 1
ATOM 818 O O . THR A 1 106 ? 19.332 3.905 -19.372 1.00 79.81 106 THR A O 1
ATOM 821 N N . ALA A 1 107 ? 18.829 5.904 -20.247 1.00 67.00 107 ALA A N 1
ATOM 822 C CA . ALA A 1 107 ? 18.399 5.338 -21.517 1.00 67.00 107 ALA A CA 1
ATOM 823 C C . ALA A 1 107 ? 19.634 4.857 -22.288 1.00 67.00 107 ALA A C 1
ATOM 825 O O . ALA A 1 107 ? 20.562 5.636 -22.508 1.00 67.00 107 ALA A O 1
ATOM 826 N N . ASN A 1 108 ? 19.636 3.600 -22.732 1.00 62.97 108 ASN A N 1
ATOM 827 C CA . ASN A 1 108 ? 20.604 3.167 -23.733 1.00 62.97 108 ASN A CA 1
ATOM 828 C C . ASN A 1 108 ? 20.269 3.871 -25.055 1.00 62.97 108 ASN A C 1
ATOM 830 O O . ASN A 1 108 ? 19.151 3.766 -25.562 1.00 62.97 108 ASN A O 1
ATOM 834 N N . SER A 1 109 ? 21.223 4.631 -25.589 1.00 57.25 109 SER A N 1
ATOM 835 C CA . SER A 1 109 ? 21.044 5.406 -26.813 1.00 57.25 109 SER A CA 1
ATOM 836 C C . SER A 1 109 ? 21.057 4.522 -28.060 1.00 57.25 109 SER A C 1
ATOM 838 O O . SER A 1 109 ? 22.052 3.854 -28.327 1.00 57.25 109 SER A O 1
ATOM 840 N N . GLY A 1 110 ? 19.992 4.642 -28.858 1.00 64.19 110 GLY A N 1
ATOM 841 C CA . GLY A 1 110 ? 20.019 4.505 -30.316 1.00 64.19 110 GLY A CA 1
ATOM 842 C C . GLY A 1 110 ? 19.751 3.113 -30.891 1.00 64.19 110 GLY A C 1
ATOM 843 O O . GLY A 1 110 ? 20.431 2.139 -30.585 1.00 64.19 110 GLY A O 1
ATOM 844 N N . TYR A 1 111 ? 18.786 3.047 -31.809 1.00 66.94 111 TYR A N 1
ATOM 845 C CA . TYR A 1 111 ? 18.749 2.025 -32.856 1.00 66.94 111 TYR A CA 1
ATOM 846 C C . TYR A 1 111 ? 19.755 2.401 -33.958 1.00 66.94 111 TYR A C 1
ATOM 848 O O . TYR A 1 111 ? 20.073 3.574 -34.147 1.00 66.94 111 TYR A O 1
ATOM 856 N N . SER A 1 112 ? 20.296 1.401 -34.654 1.00 65.44 112 SER A N 1
ATOM 857 C CA . SER A 1 112 ? 21.355 1.575 -35.661 1.00 65.44 112 SER A CA 1
ATOM 858 C C . SER A 1 112 ? 20.837 1.344 -37.080 1.00 65.44 112 SER A C 1
ATOM 860 O O . SER A 1 112 ? 19.835 0.656 -37.273 1.00 65.44 112 SER A O 1
ATOM 862 N N . PHE A 1 113 ? 21.539 1.907 -38.069 1.00 65.06 113 PHE A N 1
ATOM 863 C CA . PHE A 1 113 ? 21.282 1.659 -39.488 1.00 65.06 113 PHE A CA 1
ATOM 864 C C . PHE A 1 113 ? 21.624 0.200 -39.832 1.00 65.06 113 PHE A C 1
ATOM 866 O O . PHE A 1 113 ? 22.785 -0.194 -39.679 1.00 65.06 113 PHE A O 1
ATOM 873 N N . PRO A 1 114 ? 20.660 -0.618 -40.287 1.00 69.88 114 PRO A N 1
ATOM 874 C CA . PRO A 1 114 ? 20.977 -1.940 -40.809 1.00 69.88 114 PRO A CA 1
ATOM 875 C C . PRO A 1 114 ? 21.701 -1.834 -42.159 1.00 69.88 114 PRO A C 1
ATOM 877 O O . PRO A 1 114 ? 21.452 -0.911 -42.938 1.00 69.88 114 PRO A O 1
ATOM 880 N N . LEU A 1 115 ? 22.612 -2.782 -42.417 1.00 64.75 115 LEU A N 1
ATOM 881 C CA . LEU A 1 115 ? 23.371 -2.860 -43.672 1.00 64.75 115 LEU A CA 1
ATOM 882 C C . LEU A 1 115 ? 22.585 -3.518 -44.808 1.00 64.75 115 LEU A C 1
ATOM 884 O O . LEU A 1 115 ? 22.586 -3.027 -45.931 1.00 64.75 115 LEU A O 1
ATOM 888 N N . LEU A 1 116 ? 21.878 -4.598 -44.498 1.00 66.62 116 LEU A N 1
ATOM 889 C CA . LEU A 1 116 ? 20.893 -5.232 -45.362 1.00 66.62 116 LEU A CA 1
ATOM 890 C C . LEU A 1 116 ? 19.717 -5.680 -44.487 1.00 66.62 116 LEU A C 1
ATOM 892 O O . LEU A 1 116 ? 19.917 -5.995 -43.314 1.00 66.62 116 LEU A O 1
ATOM 896 N N . GLU A 1 117 ? 18.522 -5.716 -45.083 1.00 72.31 117 GLU A N 1
ATOM 897 C CA . GLU A 1 117 ? 17.262 -6.152 -44.457 1.00 72.31 117 GLU A CA 1
ATOM 898 C C . GLU A 1 117 ? 16.776 -5.277 -43.277 1.00 72.31 117 GLU A C 1
ATOM 900 O O . GLU A 1 117 ? 17.360 -4.241 -42.947 1.00 72.31 117 GLU A O 1
ATOM 905 N N . SER A 1 118 ? 15.628 -5.645 -42.696 1.00 81.06 118 SER A N 1
ATOM 906 C CA . SER A 1 118 ? 15.048 -4.968 -41.528 1.00 81.06 118 SER A CA 1
ATOM 907 C C . SER A 1 118 ? 15.674 -5.502 -40.236 1.00 81.06 118 SER A C 1
ATOM 909 O O . SER A 1 118 ? 15.858 -6.709 -40.074 1.00 81.06 118 SER A O 1
ATOM 911 N N . ARG A 1 119 ? 15.993 -4.615 -39.289 1.00 85.31 119 ARG A N 1
ATOM 912 C CA . ARG A 1 119 ? 16.567 -4.956 -37.981 1.00 85.31 119 ARG A CA 1
ATOM 913 C C . ARG A 1 119 ? 15.723 -4.381 -36.856 1.00 85.31 119 ARG A C 1
ATOM 915 O O . ARG A 1 119 ? 15.536 -3.173 -36.767 1.00 85.31 119 ARG A O 1
ATOM 922 N N . CYS A 1 120 ? 15.316 -5.241 -35.927 1.00 86.44 120 CYS A N 1
ATOM 923 C CA . CYS A 1 120 ? 14.625 -4.835 -34.708 1.00 86.44 120 CYS A CA 1
ATOM 924 C C . CYS A 1 120 ? 15.596 -4.683 -33.533 1.00 86.44 120 CYS A C 1
ATOM 926 O O . CYS A 1 120 ? 16.397 -5.572 -33.248 1.00 86.44 120 CYS A O 1
ATOM 928 N N . ASN A 1 121 ? 15.499 -3.564 -32.819 1.00 86.81 121 ASN A N 1
ATOM 929 C CA . ASN A 1 121 ? 16.233 -3.294 -31.589 1.00 86.81 121 ASN A CA 1
ATOM 930 C C . ASN A 1 121 ? 15.236 -3.096 -30.442 1.00 86.81 121 ASN A C 1
ATOM 932 O O . ASN A 1 121 ? 14.227 -2.414 -30.608 1.00 86.81 121 ASN A O 1
ATOM 936 N N . THR A 1 122 ? 15.528 -3.676 -29.276 1.00 86.00 122 THR A N 1
ATOM 937 C CA . THR A 1 122 ? 14.724 -3.487 -28.059 1.00 86.00 122 THR A CA 1
ATOM 938 C C . THR A 1 122 ? 15.489 -2.602 -27.088 1.00 86.00 122 THR A C 1
ATOM 940 O O . THR A 1 122 ? 16.609 -2.928 -26.698 1.00 86.00 122 THR A O 1
ATOM 943 N N . ILE A 1 123 ? 14.878 -1.497 -26.675 1.00 86.50 123 ILE A N 1
ATOM 944 C CA . ILE A 1 123 ? 15.427 -0.564 -25.692 1.00 86.50 123 ILE A CA 1
ATOM 945 C C . ILE A 1 123 ? 14.547 -0.636 -24.448 1.00 86.50 123 ILE A C 1
ATOM 947 O O . ILE A 1 123 ? 13.382 -0.252 -24.494 1.00 86.50 123 ILE A O 1
ATOM 951 N N . ALA A 1 124 ? 15.094 -1.132 -23.340 1.00 88.50 124 ALA A N 1
ATOM 952 C CA . ALA A 1 124 ? 14.389 -1.211 -22.065 1.00 88.50 124 ALA A CA 1
ATOM 953 C C . ALA A 1 124 ? 14.776 -0.041 -21.157 1.00 88.50 124 ALA A C 1
ATOM 955 O O . ALA A 1 124 ? 15.957 0.245 -20.966 1.00 88.50 124 ALA A O 1
ATOM 956 N N . THR A 1 125 ? 13.770 0.612 -20.583 1.00 91.38 125 THR A N 1
ATOM 957 C CA . THR A 1 125 ? 13.927 1.634 -19.548 1.00 91.38 125 THR A CA 1
ATOM 958 C C . THR A 1 125 ? 13.269 1.142 -18.271 1.00 91.38 125 THR A C 1
ATOM 960 O O . THR A 1 125 ? 12.086 0.801 -18.273 1.00 91.38 125 THR A O 1
ATOM 963 N N . TYR A 1 126 ? 14.028 1.106 -17.183 1.00 93.38 126 TYR A N 1
ATOM 964 C CA . TYR A 1 126 ? 13.577 0.601 -15.892 1.00 93.38 126 TYR A CA 1
ATOM 965 C C . TYR A 1 126 ? 13.124 1.745 -15.000 1.00 93.38 126 TYR A C 1
ATOM 967 O O . TYR A 1 126 ? 13.759 2.798 -14.980 1.00 93.38 126 TYR A O 1
ATOM 975 N N . PHE A 1 127 ? 12.056 1.521 -14.245 1.00 94.94 127 PHE A N 1
ATOM 976 C CA . PHE A 1 127 ? 11.470 2.499 -13.341 1.00 94.94 127 PHE A CA 1
ATOM 977 C C . PHE A 1 127 ? 11.352 1.927 -11.932 1.00 94.94 127 PHE A C 1
ATOM 979 O O . PHE A 1 127 ? 10.995 0.762 -11.747 1.00 94.94 127 PHE A O 1
ATOM 986 N N . LEU A 1 128 ? 11.635 2.783 -10.953 1.00 96.19 128 LEU A N 1
ATOM 987 C CA . LEU A 1 128 ? 11.378 2.579 -9.534 1.00 96.19 128 LEU A CA 1
ATOM 988 C C . LEU A 1 128 ? 10.547 3.763 -9.039 1.00 96.19 128 LEU A C 1
ATOM 990 O O . LEU A 1 128 ? 11.018 4.901 -9.069 1.00 96.19 128 LEU A O 1
ATOM 994 N N . GLU A 1 129 ? 9.332 3.493 -8.578 1.00 95.50 129 GLU A N 1
ATOM 995 C CA . GLU A 1 129 ? 8.400 4.513 -8.090 1.00 95.50 129 GLU A CA 1
ATOM 996 C C . GLU A 1 129 ? 8.066 4.284 -6.618 1.00 95.50 129 GLU A C 1
ATOM 998 O O . GLU A 1 129 ? 7.773 3.157 -6.226 1.00 95.50 129 GLU A O 1
ATOM 1003 N N . TYR A 1 130 ? 8.048 5.353 -5.829 1.00 94.25 130 TYR A N 1
ATOM 1004 C CA . TYR A 1 130 ? 7.627 5.366 -4.431 1.00 94.25 130 TYR A CA 1
ATOM 1005 C C . TYR A 1 130 ? 6.236 5.970 -4.284 1.00 94.25 130 TYR A C 1
ATOM 1007 O O . TYR A 1 130 ? 5.883 6.945 -4.948 1.00 94.25 130 TYR A O 1
ATOM 1015 N N . SER A 1 131 ? 5.439 5.408 -3.384 1.00 89.62 131 SER A N 1
ATOM 1016 C CA . SER A 1 131 ? 4.141 5.963 -3.014 1.00 89.62 131 SER A CA 1
ATOM 1017 C C . SER A 1 131 ? 3.700 5.441 -1.651 1.00 89.62 131 SER A C 1
ATOM 1019 O O . SER A 1 131 ? 4.451 4.777 -0.938 1.00 89.62 131 SER A O 1
ATOM 1021 N N . MET A 1 132 ? 2.456 5.738 -1.301 1.00 86.88 132 MET A N 1
ATOM 1022 C CA . MET A 1 132 ? 1.796 5.184 -0.134 1.00 86.88 132 MET A CA 1
ATOM 1023 C C . MET A 1 132 ? 0.766 4.152 -0.572 1.00 86.88 132 MET A C 1
ATOM 1025 O O . MET A 1 132 ? 0.088 4.301 -1.594 1.00 86.88 132 MET A O 1
ATOM 1029 N N . MET A 1 133 ? 0.631 3.117 0.241 1.00 84.88 133 MET A N 1
ATOM 1030 C CA . MET A 1 133 ? -0.408 2.118 0.107 1.00 84.88 133 MET A CA 1
ATOM 1031 C C . MET A 1 133 ? -1.318 2.190 1.317 1.00 84.88 133 MET A C 1
ATOM 1033 O O . MET A 1 133 ? -0.841 2.222 2.450 1.00 84.88 133 MET A O 1
ATOM 1037 N N . SER A 1 134 ? -2.624 2.228 1.075 1.00 82.19 134 SER A N 1
ATOM 1038 C CA . SER A 1 134 ? -3.615 2.304 2.131 1.00 82.19 134 SER A CA 1
ATOM 1039 C C . SER A 1 134 ? -4.540 1.094 2.118 1.00 82.19 134 SER A C 1
ATOM 1041 O O . SER A 1 134 ? -4.851 0.523 1.071 1.00 82.19 134 SER A O 1
ATOM 1043 N N . THR A 1 135 ? -4.961 0.652 3.298 1.00 77.44 135 THR A N 1
ATOM 1044 C CA . THR A 1 135 ? -5.924 -0.438 3.425 1.00 77.44 135 THR A CA 1
ATOM 1045 C C . THR A 1 135 ? -6.925 -0.176 4.535 1.00 77.44 135 THR A C 1
ATOM 1047 O O . THR A 1 135 ? -6.596 0.329 5.609 1.00 77.44 135 THR A O 1
ATOM 1050 N N . PHE A 1 136 ? -8.162 -0.584 4.273 1.00 72.00 136 PHE A N 1
ATOM 1051 C CA . PHE A 1 136 ? -9.184 -0.740 5.290 1.00 72.00 136 PHE A CA 1
ATOM 1052 C C . PHE A 1 136 ? -9.265 -2.221 5.653 1.00 72.00 136 PHE A C 1
ATOM 1054 O O . PHE A 1 136 ? -9.573 -3.071 4.813 1.00 72.00 136 PHE A O 1
ATOM 1061 N N . TYR A 1 137 ? -8.974 -2.535 6.916 1.00 64.06 137 TYR A N 1
ATOM 1062 C CA . TYR A 1 137 ? -9.143 -3.876 7.486 1.00 64.06 137 TYR A CA 1
ATOM 1063 C C . TYR A 1 137 ? -8.335 -4.989 6.797 1.00 64.06 137 TYR A C 1
ATOM 1065 O O . TYR A 1 137 ? -8.714 -6.149 6.896 1.00 64.06 137 TYR A O 1
ATOM 1073 N N . SER A 1 138 ? -7.240 -4.670 6.097 1.00 58.53 138 SER A N 1
ATOM 1074 C CA . SER A 1 138 ? -6.342 -5.635 5.433 1.00 58.53 138 SER A CA 1
ATOM 1075 C C . SER A 1 138 ? -6.935 -6.432 4.255 1.00 58.53 138 SER A C 1
ATOM 1077 O O . SER A 1 138 ? -6.262 -7.334 3.759 1.00 58.53 138 SER A O 1
ATOM 1079 N N . HIS A 1 139 ? -8.155 -6.127 3.791 1.00 57.97 139 HIS A N 1
ATOM 1080 C CA . HIS A 1 139 ? -8.816 -6.873 2.700 1.00 57.97 139 HIS A CA 1
ATOM 1081 C C . HIS A 1 139 ? -8.845 -6.109 1.376 1.00 57.97 139 HIS A C 1
ATOM 1083 O O . HIS A 1 139 ? -8.734 -6.717 0.316 1.00 57.97 139 HIS A O 1
ATOM 1089 N N . HIS A 1 140 ? -8.961 -4.783 1.431 1.00 61.75 140 HIS A N 1
ATOM 1090 C CA . HIS A 1 140 ? -8.953 -3.938 0.243 1.00 61.75 140 HIS A CA 1
ATOM 1091 C C . HIS A 1 140 ? -7.761 -2.999 0.306 1.00 61.75 140 HIS A C 1
ATOM 1093 O O . HIS A 1 140 ? -7.570 -2.292 1.298 1.00 61.75 140 HIS A O 1
ATOM 1099 N N . ILE A 1 141 ? -6.947 -3.037 -0.742 1.00 65.56 141 ILE A N 1
ATOM 1100 C CA . ILE A 1 141 ? -5.791 -2.170 -0.918 1.00 65.56 141 ILE A CA 1
ATOM 1101 C C . ILE A 1 141 ? -6.164 -1.079 -1.907 1.00 65.56 141 ILE A C 1
ATOM 1103 O O . ILE A 1 141 ? -6.631 -1.378 -3.007 1.00 65.56 141 ILE A O 1
ATOM 1107 N N . MET A 1 142 ? -5.881 0.161 -1.537 1.00 63.94 142 MET A N 1
ATOM 1108 C CA . MET A 1 142 ? -5.847 1.295 -2.443 1.00 63.94 142 MET A CA 1
ATOM 1109 C C . MET A 1 142 ? -4.391 1.744 -2.564 1.00 63.94 142 MET A C 1
ATOM 1111 O O . MET A 1 142 ? -3.747 2.086 -1.573 1.00 63.94 142 MET A O 1
ATOM 1115 N N . ALA A 1 143 ? -3.854 1.718 -3.778 1.00 61.38 143 ALA A N 1
ATOM 1116 C CA . ALA A 1 143 ? -2.515 2.212 -4.064 1.00 61.38 143 ALA A CA 1
ATOM 1117 C C . ALA A 1 143 ? -2.579 3.187 -5.238 1.00 61.38 143 ALA A C 1
ATOM 1119 O O . ALA A 1 143 ? -3.240 2.914 -6.237 1.00 61.38 143 ALA A O 1
ATOM 1120 N N . GLY A 1 144 ? -1.839 4.295 -5.153 1.00 60.59 144 GLY A N 1
ATOM 1121 C CA . GLY A 1 144 ? -1.666 5.216 -6.284 1.00 60.59 144 GLY A CA 1
ATOM 1122 C C . GLY A 1 144 ? -0.794 4.651 -7.414 1.00 60.59 144 GLY A C 1
ATOM 1123 O O . GLY A 1 144 ? -0.597 5.316 -8.424 1.00 60.59 144 GLY A O 1
ATOM 1124 N N . LEU A 1 145 ? -0.244 3.443 -7.237 1.00 60.56 145 LEU A N 1
ATOM 1125 C CA . LEU A 1 145 ? 0.786 2.866 -8.104 1.00 60.56 145 LEU A CA 1
ATOM 1126 C C . LEU A 1 145 ? 0.244 1.886 -9.156 1.00 60.56 145 LEU A C 1
ATOM 1128 O O . LEU A 1 145 ? 0.856 1.765 -10.220 1.00 60.56 145 LEU A O 1
ATOM 1132 N N . ALA A 1 146 ? -0.858 1.175 -8.874 1.00 63.59 146 ALA A N 1
ATOM 1133 C CA . ALA A 1 146 ? -1.434 0.164 -9.769 1.00 63.59 146 ALA A CA 1
ATOM 1134 C C . ALA A 1 146 ? -2.854 -0.270 -9.343 1.00 63.59 146 ALA A C 1
ATOM 1136 O O . ALA A 1 146 ? -3.299 0.013 -8.233 1.00 63.59 146 ALA A O 1
ATOM 1137 N N . TYR A 1 147 ? -3.543 -1.017 -10.214 1.00 67.88 147 TYR A N 1
ATOM 1138 C CA . TYR A 1 147 ? -4.794 -1.703 -9.874 1.00 67.88 147 TYR A CA 1
ATOM 1139 C C . TYR A 1 147 ? -4.518 -2.890 -8.938 1.00 67.88 147 TYR A C 1
ATOM 1141 O O . TYR A 1 147 ? -4.006 -3.923 -9.360 1.00 67.88 147 TYR A O 1
ATOM 1149 N N . THR A 1 148 ? -4.873 -2.744 -7.663 1.00 69.75 148 THR A N 1
ATOM 1150 C CA . THR A 1 148 ? -4.523 -3.676 -6.574 1.00 69.75 148 THR A CA 1
ATOM 1151 C C . THR A 1 148 ? -5.646 -4.631 -6.164 1.00 69.75 148 THR A C 1
ATOM 1153 O O . THR A 1 148 ? -5.596 -5.199 -5.077 1.00 69.75 148 THR A O 1
ATOM 1156 N N . SER A 1 149 ? -6.665 -4.836 -7.003 1.00 72.94 149 SER A N 1
ATOM 1157 C CA . SER A 1 149 ? -7.870 -5.609 -6.645 1.00 72.94 149 SER A CA 1
ATOM 1158 C C . SER A 1 149 ? -7.594 -7.068 -6.252 1.00 72.94 149 SER A C 1
ATOM 1160 O O . SER A 1 149 ? -8.321 -7.618 -5.431 1.00 72.94 149 SER A O 1
ATOM 1162 N N . ALA A 1 150 ? -6.537 -7.680 -6.796 1.00 75.56 150 ALA A N 1
ATOM 1163 C CA . ALA A 1 150 ? -6.112 -9.045 -6.468 1.00 75.56 150 ALA A CA 1
ATOM 1164 C C . ALA A 1 150 ? -5.037 -9.117 -5.364 1.00 75.56 150 ALA A C 1
ATOM 1166 O O . ALA A 1 150 ? -4.664 -10.208 -4.927 1.00 75.56 150 ALA A O 1
ATOM 1167 N N . CYS A 1 151 ? -4.519 -7.973 -4.912 1.00 81.12 151 CYS A N 1
ATOM 1168 C CA . CYS A 1 151 ? -3.457 -7.917 -3.918 1.00 81.12 151 CYS A CA 1
ATOM 1169 C C . CYS A 1 151 ? -4.035 -8.041 -2.505 1.00 81.12 151 CYS A C 1
ATOM 1171 O O . CYS A 1 151 ? -5.094 -7.492 -2.204 1.00 81.12 151 CYS A O 1
ATOM 1173 N N . LYS A 1 152 ? -3.306 -8.716 -1.610 1.00 82.56 152 LYS A N 1
ATOM 1174 C CA . LYS A 1 152 ? -3.646 -8.801 -0.182 1.00 82.56 152 LYS A CA 1
ATOM 1175 C C . LYS A 1 152 ? -2.573 -8.118 0.649 1.00 82.56 152 LYS A C 1
ATOM 1177 O O . LYS A 1 152 ? -1.397 -8.409 0.466 1.00 82.56 152 LYS A O 1
ATOM 1182 N N . TYR A 1 153 ? -2.972 -7.230 1.559 1.00 82.25 153 TYR A N 1
ATOM 1183 C CA . TYR A 1 153 ? -2.032 -6.387 2.308 1.00 82.25 153 TYR A CA 1
ATOM 1184 C C . TYR A 1 153 ? -1.070 -7.195 3.186 1.00 82.25 153 TYR A C 1
ATOM 1186 O O . TYR A 1 153 ? 0.078 -6.809 3.350 1.00 82.25 153 TYR A O 1
ATOM 1194 N N . ASP A 1 154 ? -1.491 -8.352 3.690 1.00 82.44 154 ASP A N 1
ATOM 1195 C CA . ASP A 1 154 ? -0.677 -9.241 4.525 1.00 82.44 154 ASP A CA 1
ATOM 1196 C C . ASP A 1 154 ? 0.478 -9.939 3.780 1.00 82.44 154 ASP A C 1
ATOM 1198 O O . ASP A 1 154 ? 1.311 -10.580 4.416 1.00 82.44 154 ASP A O 1
ATOM 1202 N N . LYS A 1 155 ? 0.556 -9.823 2.447 1.00 86.19 155 LYS A N 1
ATOM 1203 C CA . LYS A 1 155 ? 1.577 -10.487 1.620 1.00 86.19 155 LYS A CA 1
ATOM 1204 C C . LYS A 1 155 ? 2.853 -9.686 1.376 1.00 86.19 155 LYS A C 1
ATOM 1206 O O . LYS A 1 155 ? 3.736 -10.236 0.725 1.00 86.19 155 LYS A O 1
ATOM 1211 N N . SER A 1 156 ? 2.929 -8.430 1.834 1.00 87.75 156 SER A N 1
ATOM 1212 C CA . SER A 1 156 ? 4.038 -7.463 1.632 1.00 87.75 156 SER A CA 1
ATOM 1213 C C . SER A 1 156 ? 4.459 -7.179 0.182 1.00 87.75 156 SER A C 1
ATOM 1215 O O . SER A 1 156 ? 5.255 -6.275 -0.067 1.00 87.75 156 SER A O 1
ATOM 1217 N N . SER A 1 157 ? 3.933 -7.930 -0.784 1.00 91.12 157 SER A N 1
ATOM 1218 C CA . SER A 1 157 ? 4.236 -7.819 -2.200 1.00 91.12 157 SER A CA 1
ATOM 1219 C C . SER A 1 157 ? 3.082 -8.333 -3.060 1.00 91.12 157 SER A C 1
ATOM 1221 O O . SER A 1 157 ? 2.273 -9.164 -2.634 1.00 91.12 157 SER A O 1
ATOM 1223 N N . CYS A 1 158 ? 2.986 -7.821 -4.284 1.00 89.50 158 CYS A N 1
ATOM 1224 C CA . CYS A 1 158 ? 2.001 -8.260 -5.267 1.00 89.50 158 CYS A CA 1
ATOM 1225 C C . CYS A 1 158 ? 2.440 -7.889 -6.683 1.00 89.50 158 CYS A C 1
ATOM 1227 O O . CYS A 1 158 ? 2.904 -6.775 -6.920 1.00 89.50 158 CYS A O 1
ATOM 1229 N N . SER A 1 159 ? 2.242 -8.800 -7.635 1.00 88.00 159 SER A N 1
ATOM 1230 C CA . SER A 1 159 ? 2.348 -8.473 -9.058 1.00 88.00 159 SER A CA 1
ATOM 1231 C C . SER A 1 159 ? 0.984 -8.008 -9.564 1.00 88.00 159 SER A C 1
ATOM 1233 O O . SER A 1 159 ? 0.017 -8.768 -9.536 1.00 88.00 159 SER A O 1
ATOM 1235 N N . ALA A 1 160 ? 0.902 -6.751 -9.990 1.00 83.31 160 ALA A N 1
ATOM 1236 C CA . ALA A 1 160 ? -0.308 -6.112 -10.483 1.00 83.31 160 ALA A CA 1
ATOM 1237 C C . ALA A 1 160 ? -0.113 -5.714 -11.952 1.00 83.31 160 ALA A C 1
ATOM 1239 O O . ALA A 1 160 ? 0.452 -4.662 -12.258 1.00 83.31 160 ALA A O 1
ATOM 1240 N N . ASN A 1 161 ? -0.611 -6.554 -12.863 1.00 82.31 161 ASN A N 1
ATOM 1241 C CA . ASN A 1 161 ? -0.529 -6.383 -14.316 1.00 82.31 161 ASN A CA 1
ATOM 1242 C C . ASN A 1 161 ? 0.910 -6.144 -14.810 1.00 82.31 161 ASN A C 1
ATOM 1244 O O . ASN A 1 161 ? 1.670 -7.081 -15.030 1.00 82.31 161 ASN A O 1
ATOM 1248 N N . THR A 1 162 ? 1.271 -4.876 -14.992 1.00 89.25 162 THR A N 1
ATOM 1249 C CA . THR A 1 162 ? 2.523 -4.411 -15.589 1.00 89.25 162 THR A CA 1
ATOM 1250 C C . THR A 1 162 ? 3.534 -3.920 -14.557 1.00 89.25 162 THR A C 1
ATOM 1252 O O . THR A 1 162 ? 4.601 -3.450 -14.940 1.00 89.25 162 THR A O 1
ATOM 1255 N N . LYS A 1 163 ? 3.223 -4.008 -13.258 1.00 91.88 163 LYS A N 1
ATOM 1256 C CA . LYS A 1 163 ? 4.114 -3.590 -12.171 1.00 91.88 163 LYS A CA 1
ATOM 1257 C C . LYS A 1 163 ? 4.166 -4.638 -11.070 1.00 91.88 163 LYS A C 1
ATOM 1259 O O . LYS A 1 163 ? 3.172 -5.304 -10.790 1.00 91.88 163 LYS A O 1
ATOM 1264 N N . ILE A 1 164 ? 5.304 -4.727 -10.393 1.00 93.25 164 ILE A N 1
ATOM 1265 C CA . ILE A 1 164 ? 5.394 -5.395 -9.094 1.00 93.25 164 ILE A CA 1
ATOM 1266 C C . ILE A 1 164 ? 5.426 -4.342 -7.989 1.00 93.25 164 ILE A C 1
ATOM 1268 O O . ILE A 1 164 ? 6.068 -3.305 -8.144 1.00 93.25 164 ILE A O 1
ATOM 1272 N N . LEU A 1 165 ? 4.702 -4.599 -6.906 1.00 93.12 165 LEU A N 1
ATOM 1273 C CA . LEU A 1 165 ? 4.518 -3.719 -5.757 1.00 93.12 165 LEU A CA 1
ATOM 1274 C C . LEU A 1 165 ? 5.090 -4.380 -4.507 1.00 93.12 165 LEU A C 1
ATOM 1276 O O . LEU A 1 165 ? 4.917 -5.585 -4.323 1.00 93.12 165 LEU A O 1
ATOM 1280 N N . PHE A 1 166 ? 5.678 -3.570 -3.634 1.00 93.81 166 PHE A N 1
ATOM 1281 C CA . PHE A 1 166 ? 6.157 -3.946 -2.308 1.00 93.81 166 PHE A CA 1
ATOM 1282 C C . PHE A 1 166 ? 5.754 -2.889 -1.291 1.00 93.81 166 PHE A C 1
ATOM 1284 O O . PHE A 1 166 ? 5.703 -1.704 -1.623 1.00 93.81 166 PHE A O 1
ATOM 1291 N N . TRP A 1 167 ? 5.480 -3.305 -0.060 1.00 91.88 167 TRP A N 1
ATOM 1292 C CA . TRP A 1 167 ? 5.133 -2.405 1.037 1.00 91.88 167 TRP A CA 1
ATOM 1293 C C . TRP A 1 167 ? 5.440 -3.031 2.394 1.00 91.88 167 TRP A C 1
ATOM 1295 O O . TRP A 1 167 ? 5.490 -4.256 2.546 1.00 91.88 167 TRP A O 1
ATOM 1305 N N . ASP A 1 168 ? 5.562 -2.171 3.400 1.00 87.50 168 ASP A N 1
ATOM 1306 C CA . ASP A 1 168 ? 5.737 -2.606 4.781 1.00 87.50 168 ASP A CA 1
ATOM 1307 C C . ASP A 1 168 ? 4.400 -3.039 5.380 1.00 87.50 168 ASP A C 1
ATOM 1309 O O . ASP A 1 168 ? 3.439 -2.264 5.459 1.00 87.50 168 ASP A O 1
ATOM 1313 N N . VAL A 1 169 ? 4.334 -4.297 5.811 1.00 84.62 169 VAL A N 1
ATOM 1314 C CA . VAL A 1 169 ? 3.160 -4.840 6.495 1.00 84.62 169 VAL A CA 1
ATOM 1315 C C . VAL A 1 169 ? 3.220 -4.412 7.945 1.00 84.62 169 VAL A C 1
ATOM 1317 O O . VAL A 1 169 ? 4.090 -4.858 8.689 1.00 84.62 169 VAL A O 1
ATOM 1320 N N . ILE A 1 170 ? 2.265 -3.586 8.359 1.00 79.50 170 ILE A N 1
ATOM 1321 C CA . ILE A 1 170 ? 2.085 -3.283 9.774 1.00 79.50 170 ILE A CA 1
ATOM 1322 C C . ILE A 1 170 ? 1.364 -4.483 10.408 1.00 79.50 170 ILE A C 1
ATOM 1324 O O . ILE A 1 170 ? 0.256 -4.827 9.970 1.00 79.50 170 ILE A O 1
ATOM 1328 N N . PRO A 1 171 ? 1.980 -5.156 11.398 1.00 72.62 171 PRO A N 1
ATOM 1329 C CA . PRO A 1 171 ? 1.390 -6.314 12.053 1.00 72.62 171 PRO A CA 1
ATOM 1330 C C . PRO A 1 171 ? 0.001 -6.009 12.634 1.00 72.62 171 PRO A C 1
ATOM 1332 O O . PRO A 1 171 ? -0.257 -4.913 13.139 1.00 72.62 171 PRO A O 1
ATOM 1335 N N . ARG A 1 172 ? -0.924 -6.977 12.569 1.00 66.38 172 ARG A N 1
ATOM 1336 C CA . ARG A 1 172 ? -2.312 -6.778 13.040 1.00 66.38 172 ARG A CA 1
ATOM 1337 C C . ARG A 1 172 ? -2.393 -6.473 14.534 1.00 66.38 172 ARG A C 1
ATOM 1339 O O . ARG A 1 172 ? -3.293 -5.759 14.953 1.00 66.38 172 ARG A O 1
ATOM 1346 N N . ASP A 1 173 ? -1.470 -6.998 15.324 1.00 65.50 173 ASP A N 1
ATOM 1347 C CA . ASP A 1 173 ? -1.317 -6.711 16.751 1.00 65.50 173 ASP A CA 1
ATOM 1348 C C . ASP A 1 173 ? -0.895 -5.257 17.021 1.00 65.50 173 ASP A C 1
ATOM 1350 O O . ASP A 1 173 ? -1.229 -4.713 18.072 1.00 65.50 173 ASP A O 1
ATOM 1354 N N . GLN A 1 174 ? -0.248 -4.597 16.055 1.00 67.75 174 GLN A N 1
ATOM 1355 C CA . GLN A 1 174 ? 0.099 -3.175 16.122 1.00 67.75 174 GLN A CA 1
ATOM 1356 C C . GLN A 1 174 ? -1.018 -2.259 15.591 1.00 67.75 174 GLN A C 1
ATOM 1358 O O . GLN A 1 174 ? -1.061 -1.077 15.936 1.00 67.75 174 GLN A O 1
ATOM 1363 N N . TYR A 1 175 ? -1.960 -2.784 14.796 1.00 74.12 175 TYR A N 1
ATOM 1364 C CA . TYR A 1 175 ? -3.097 -2.020 14.278 1.00 74.12 175 TYR A CA 1
ATOM 1365 C C . TYR A 1 175 ? -4.407 -2.356 14.998 1.00 74.12 175 TYR A C 1
ATOM 1367 O O . TYR A 1 175 ? -5.082 -3.347 14.716 1.00 74.12 175 TYR A O 1
ATOM 1375 N N . CYS A 1 176 ? -4.839 -1.454 15.879 1.00 78.31 176 CYS A N 1
ATOM 1376 C CA . CYS A 1 176 ? -6.164 -1.562 16.475 1.00 78.31 176 CYS A CA 1
ATOM 1377 C C . CYS A 1 176 ? -7.243 -1.034 15.524 1.00 78.31 176 CYS A C 1
ATOM 1379 O O . CYS A 1 176 ? -7.267 0.154 15.203 1.00 78.31 176 CYS A O 1
ATOM 1381 N N . THR A 1 177 ? -8.160 -1.921 15.129 1.00 79.12 177 THR A N 1
ATOM 1382 C CA . THR A 1 177 ? -9.338 -1.618 14.286 1.00 79.12 177 THR A CA 1
ATOM 1383 C C . THR A 1 177 ? -10.319 -0.652 14.959 1.00 79.12 177 THR A C 1
ATOM 1385 O O . THR A 1 177 ? -11.116 0.007 14.291 1.00 79.12 177 THR A O 1
ATOM 1388 N N . TYR A 1 178 ? -10.260 -0.571 16.285 1.00 84.31 178 TYR A N 1
ATOM 1389 C CA . TYR A 1 178 ? -11.149 0.233 17.102 1.00 84.31 178 TYR A CA 1
ATOM 1390 C C . TYR A 1 178 ? -10.373 1.325 17.826 1.00 84.31 178 TYR A C 1
ATOM 1392 O O . TYR A 1 178 ? -9.178 1.194 18.098 1.00 84.31 178 TYR A O 1
ATOM 1400 N N . GLU A 1 179 ? -11.066 2.405 18.151 1.00 87.19 179 GLU A N 1
ATOM 1401 C CA . GLU A 1 179 ? -10.532 3.484 18.966 1.00 87.19 179 GLU A CA 1
ATOM 1402 C C . GLU A 1 179 ? -11.545 3.945 20.003 1.00 87.19 179 GLU A C 1
ATOM 1404 O O . GLU A 1 179 ? -12.761 3.842 19.818 1.00 87.19 179 GLU A O 1
ATOM 1409 N N . LYS A 1 180 ? -11.006 4.462 21.105 1.00 90.38 180 LYS A N 1
ATOM 1410 C CA . LYS A 1 180 ? -11.769 5.207 22.099 1.00 90.38 180 LYS A CA 1
ATOM 1411 C C . LYS A 1 180 ? -12.050 6.580 21.505 1.00 90.38 180 LYS A C 1
ATOM 1413 O O . LYS A 1 180 ? -11.105 7.234 21.071 1.00 90.38 180 LYS A O 1
ATOM 1418 N N . PHE A 1 181 ? -13.308 7.005 21.479 1.00 88.62 181 PHE A N 1
ATOM 1419 C CA . PHE A 1 181 ? -13.652 8.322 20.927 1.00 88.62 181 PHE A CA 1
ATOM 1420 C C . PHE A 1 181 ? -14.266 9.282 21.944 1.00 88.62 181 PHE A C 1
ATOM 1422 O O . PHE A 1 181 ? -14.364 10.471 21.657 1.00 88.62 181 PHE A O 1
ATOM 1429 N N . GLY A 1 182 ? -14.645 8.798 23.127 1.00 88.50 182 GLY A N 1
ATOM 1430 C CA . GLY A 1 182 ? -15.141 9.654 24.195 1.00 88.50 182 GLY A CA 1
ATOM 1431 C C . GLY A 1 182 ? -15.481 8.878 25.456 1.00 88.50 182 GLY A C 1
ATOM 1432 O O . GLY A 1 182 ? -15.698 7.667 25.418 1.00 88.50 182 GLY A O 1
ATOM 1433 N N . GLU A 1 183 ? -15.530 9.595 26.566 1.00 91.25 183 GLU A N 1
ATOM 1434 C CA . GLU A 1 183 ? -16.118 9.13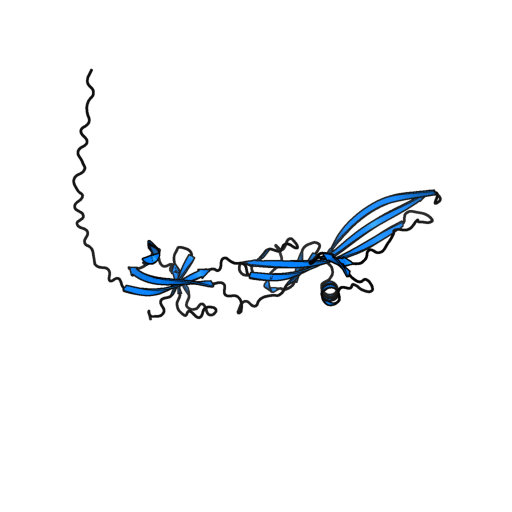8 27.821 1.00 91.25 183 GLU A CA 1
ATOM 1435 C C . GLU A 1 183 ? -17.428 9.893 28.018 1.00 91.25 183 GLU A C 1
ATOM 1437 O O . GLU A 1 183 ? -17.546 11.036 27.585 1.00 91.25 183 GLU A O 1
ATOM 1442 N N . THR A 1 184 ? -18.422 9.238 28.606 1.00 90.81 184 THR A N 1
ATOM 1443 C CA . THR A 1 184 ? -19.744 9.829 28.819 1.00 90.81 184 THR A CA 1
ATOM 1444 C C . THR A 1 184 ? -20.452 9.163 29.990 1.00 90.81 184 THR A C 1
ATOM 1446 O O . THR A 1 184 ? -20.048 8.092 30.456 1.00 90.81 184 THR A O 1
ATOM 1449 N N . ILE A 1 185 ? -21.537 9.774 30.452 1.00 90.19 185 ILE A N 1
ATOM 1450 C CA . ILE A 1 185 ? -22.453 9.161 31.409 1.00 90.19 185 ILE A CA 1
ATOM 1451 C C . ILE A 1 185 ? -23.607 8.537 30.631 1.00 90.19 185 ILE A C 1
ATOM 1453 O O . ILE A 1 185 ? -24.333 9.206 29.895 1.00 90.19 185 ILE A O 1
ATOM 1457 N N . ALA A 1 186 ? -23.768 7.232 30.806 1.00 90.25 186 ALA A N 1
ATOM 1458 C CA . ALA A 1 186 ? -24.810 6.466 30.153 1.00 90.25 186 ALA A CA 1
ATOM 1459 C C . ALA A 1 186 ? -25.870 6.036 31.162 1.00 90.25 186 ALA A C 1
ATOM 1461 O O . ALA A 1 186 ? -25.557 5.457 32.203 1.00 90.25 186 ALA A O 1
ATOM 1462 N N . GLU A 1 187 ? -27.129 6.276 30.825 1.00 90.81 187 GLU A N 1
ATOM 1463 C CA . GLU A 1 187 ? -28.279 5.793 31.575 1.00 90.81 187 GLU A CA 1
ATOM 1464 C C . GLU A 1 187 ? -28.827 4.531 30.900 1.00 90.81 187 GLU A C 1
ATOM 1466 O O . GLU A 1 187 ? -29.203 4.550 29.725 1.00 90.81 187 GLU A O 1
ATOM 1471 N N . ILE A 1 188 ? -28.891 3.418 31.630 1.00 87.75 188 ILE A N 1
ATOM 1472 C CA . ILE A 1 188 ? -29.406 2.154 31.089 1.00 87.75 188 ILE A CA 1
ATOM 1473 C C . ILE A 1 188 ? -30.881 1.991 31.453 1.00 87.75 188 ILE A C 1
ATOM 1475 O O . ILE A 1 188 ? -31.248 2.006 32.627 1.00 87.75 188 ILE A O 1
ATOM 1479 N N . LYS A 1 189 ? -31.725 1.798 30.433 1.00 85.88 189 LYS A N 1
ATOM 1480 C CA . LYS A 1 189 ? -33.171 1.557 30.552 1.00 85.88 189 LYS A CA 1
ATOM 1481 C C . LYS A 1 189 ? -33.557 0.323 29.741 1.00 85.88 189 LYS A C 1
ATOM 1483 O O . LYS A 1 189 ? -33.811 0.397 28.537 1.00 85.88 189 LYS A O 1
ATOM 1488 N N . GLY A 1 190 ? -33.578 -0.835 30.400 1.00 84.31 190 GLY A N 1
ATOM 1489 C CA . GLY A 1 190 ? -33.838 -2.119 29.746 1.00 84.31 190 GLY A CA 1
ATOM 1490 C C . GLY A 1 190 ? -32.776 -2.439 28.689 1.00 84.31 190 GLY A C 1
ATOM 1491 O O . GLY A 1 190 ? -31.596 -2.535 29.005 1.00 84.31 190 GLY A O 1
ATOM 1492 N N . ASN A 1 191 ? -33.188 -2.587 27.427 1.00 85.94 191 ASN A N 1
ATOM 1493 C CA . ASN A 1 191 ? -32.286 -2.827 26.294 1.00 85.94 191 ASN A CA 1
ATOM 1494 C C . ASN A 1 191 ? -31.791 -1.539 25.610 1.00 85.94 191 ASN A C 1
ATOM 1496 O O . ASN A 1 191 ? -31.231 -1.603 24.512 1.00 85.94 191 ASN A O 1
ATOM 1500 N N . LYS A 1 192 ? -32.025 -0.374 26.221 1.00 88.88 192 LYS A N 1
ATOM 1501 C CA . LYS A 1 192 ? -31.613 0.926 25.697 1.00 88.88 192 LYS A CA 1
ATOM 1502 C C . LYS A 1 192 ? -30.569 1.567 26.591 1.00 88.88 192 LYS A C 1
ATOM 1504 O O . LYS A 1 192 ? -30.596 1.420 27.812 1.00 88.88 192 LYS A O 1
ATOM 1509 N N . VAL A 1 193 ? -29.702 2.333 25.954 1.00 90.00 193 VAL A N 1
ATOM 1510 C CA . VAL A 1 193 ? -28.763 3.237 26.591 1.00 90.00 193 VAL A CA 1
ATOM 1511 C C . VAL A 1 193 ? -29.093 4.659 26.153 1.00 90.00 193 VAL A C 1
ATOM 1513 O O . VAL A 1 193 ? -29.233 4.939 24.961 1.00 90.00 193 VAL A O 1
ATOM 1516 N N . VAL A 1 194 ? -29.269 5.553 27.116 1.00 91.06 194 VAL A N 1
ATOM 1517 C CA . VAL A 1 194 ? -29.447 6.984 26.883 1.00 91.06 194 VAL A CA 1
ATOM 1518 C C . VAL A 1 194 ? -28.121 7.657 27.195 1.00 91.06 194 VAL A C 1
ATOM 1520 O O . VAL A 1 194 ? -27.570 7.476 28.277 1.00 91.06 194 VAL A O 1
ATOM 1523 N N . LEU A 1 195 ? -27.597 8.402 26.229 1.00 89.75 195 LEU A N 1
ATOM 1524 C CA . LEU A 1 195 ? -26.372 9.174 26.381 1.00 89.75 195 LEU A CA 1
ATOM 1525 C C . LEU A 1 195 ? -26.772 10.646 26.421 1.00 89.75 195 LEU A C 1
ATOM 1527 O O . LEU A 1 195 ? -27.064 11.248 25.383 1.00 89.75 195 LEU A O 1
ATOM 1531 N N . GLU A 1 196 ? -26.860 11.195 27.629 1.00 83.94 196 GLU A N 1
ATOM 1532 C CA . GLU A 1 196 ? -27.458 12.510 27.874 1.00 83.94 196 GLU A CA 1
ATOM 1533 C C . GLU A 1 196 ? -26.677 13.633 27.183 1.00 83.94 196 GLU A C 1
ATOM 1535 O O . GLU A 1 196 ? -27.265 14.471 26.498 1.00 83.94 196 GLU A O 1
ATOM 1540 N N . GLU A 1 197 ? -25.346 13.576 27.256 1.00 86.81 197 GLU A N 1
ATOM 1541 C CA . GLU A 1 197 ? -24.440 14.536 26.615 1.00 86.81 197 GLU A CA 1
ATOM 1542 C C . GLU A 1 197 ? -24.647 14.620 25.096 1.00 86.81 197 GLU A C 1
ATOM 1544 O O . GLU A 1 197 ? -24.550 15.695 24.504 1.00 86.81 197 GLU A O 1
ATOM 1549 N N . TYR A 1 198 ? -24.995 13.497 24.465 1.00 86.12 198 TYR A N 1
ATOM 1550 C CA . TYR A 1 198 ? -25.231 13.407 23.023 1.00 86.12 198 TYR A CA 1
ATOM 1551 C C . TYR A 1 198 ? -26.713 13.522 22.642 1.00 86.12 198 TYR A C 1
ATOM 1553 O O . TYR A 1 198 ? -27.040 13.462 21.456 1.00 86.12 198 TYR A O 1
ATOM 1561 N N . LYS A 1 199 ? -27.617 13.675 23.622 1.00 88.62 199 LYS A N 1
ATOM 1562 C CA . LYS A 1 199 ? -29.078 13.745 23.434 1.00 88.62 199 LYS A CA 1
ATOM 1563 C C . LYS A 1 199 ? -29.625 12.608 22.563 1.00 88.62 199 LYS A C 1
ATOM 1565 O O . LYS A 1 199 ? -30.508 12.816 21.730 1.00 88.62 199 LYS A O 1
ATOM 1570 N N . VAL A 1 200 ? -29.093 11.400 22.746 1.00 89.44 200 VAL A N 1
ATOM 1571 C CA . VAL A 1 200 ? -29.433 10.226 21.931 1.00 89.44 200 VAL A CA 1
ATOM 1572 C C . VAL A 1 200 ? -29.804 9.037 22.808 1.00 89.44 200 VAL A C 1
ATOM 1574 O O . VAL A 1 200 ? -29.234 8.826 23.877 1.00 89.44 200 VAL A O 1
ATOM 1577 N N . ALA A 1 201 ? -30.751 8.233 22.329 1.00 90.62 201 ALA A N 1
ATOM 1578 C CA . ALA A 1 201 ? -31.080 6.934 22.897 1.00 90.62 201 ALA A CA 1
ATOM 1579 C C . ALA A 1 201 ? -30.792 5.847 21.858 1.00 90.62 201 ALA A C 1
ATOM 1581 O O . ALA A 1 201 ? -31.354 5.856 20.762 1.00 90.62 201 ALA A O 1
ATOM 1582 N N . LEU A 1 202 ? -29.916 4.912 22.205 1.00 91.62 202 LEU A N 1
ATOM 1583 C CA . LEU A 1 202 ? -29.489 3.813 21.346 1.00 91.62 202 LEU A CA 1
ATOM 1584 C C . LEU A 1 202 ? -29.928 2.489 21.962 1.00 91.62 202 LEU A C 1
ATOM 1586 O O . LEU A 1 202 ? 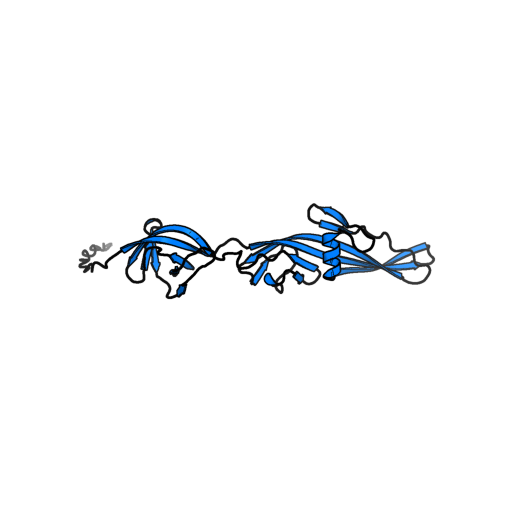-30.071 2.368 23.175 1.00 91.62 202 LEU A O 1
ATOM 1590 N N . SER A 1 203 ? -30.175 1.489 21.125 1.00 90.94 203 SER A N 1
ATOM 1591 C CA . SER A 1 203 ? -30.488 0.141 21.611 1.00 90.94 203 SER A CA 1
ATOM 1592 C C . SER A 1 203 ? -29.227 -0.707 21.597 1.00 90.94 203 SER A C 1
ATOM 1594 O O . SER A 1 203 ? -28.435 -0.613 20.652 1.00 90.94 203 SER A O 1
ATOM 1596 N N . PHE A 1 204 ? -29.057 -1.545 22.618 1.00 87.50 204 PHE A N 1
ATOM 1597 C CA . PHE A 1 204 ? -28.041 -2.584 22.582 1.00 87.50 204 PHE A CA 1
ATOM 1598 C C . PHE A 1 204 ? -28.323 -3.528 21.420 1.00 87.50 204 PHE A C 1
ATOM 1600 O O . PHE A 1 204 ? -29.460 -3.917 21.150 1.00 87.50 204 PHE A O 1
ATOM 1607 N N . ASN A 1 205 ? -27.256 -3.893 20.734 1.00 81.25 205 ASN A N 1
ATOM 1608 C CA . ASN A 1 205 ? -27.234 -5.008 19.822 1.00 81.25 205 ASN A CA 1
ATOM 1609 C C . ASN A 1 205 ? -26.971 -6.282 20.643 1.00 81.25 205 ASN A C 1
ATOM 1611 O O . ASN A 1 205 ? -26.224 -6.245 21.619 1.00 81.25 205 ASN A O 1
ATOM 1615 N N . ASN A 1 206 ? -27.525 -7.426 20.238 1.00 74.44 206 ASN A N 1
ATOM 1616 C CA . ASN A 1 206 ? -27.329 -8.711 20.931 1.00 74.44 206 ASN A CA 1
ATOM 1617 C C . ASN A 1 206 ? -25.882 -9.245 20.825 1.00 74.44 206 ASN A C 1
ATOM 1619 O O . ASN A 1 206 ? -25.587 -10.357 21.257 1.00 74.44 206 ASN A O 1
ATOM 1623 N N . HIS A 1 207 ? -24.973 -8.461 20.245 1.00 72.19 207 HIS A N 1
ATOM 1624 C CA . HIS A 1 207 ? -23.557 -8.759 20.142 1.00 72.19 207 HIS A CA 1
ATOM 1625 C C . HIS A 1 207 ? -22.795 -8.136 21.313 1.00 72.19 207 HIS A C 1
ATOM 1627 O O . HIS A 1 207 ? -22.628 -6.918 21.400 1.00 72.19 207 HIS A O 1
ATOM 1633 N N . ILE A 1 208 ? -22.283 -8.999 22.185 1.00 72.62 208 ILE A N 1
ATOM 1634 C CA . ILE A 1 208 ? -21.334 -8.642 23.238 1.00 72.62 208 ILE A CA 1
ATOM 1635 C C . ILE A 1 208 ? -19.966 -9.152 22.799 1.00 72.62 208 ILE A C 1
ATOM 1637 O O . ILE A 1 208 ? -19.824 -10.315 22.417 1.00 72.62 208 ILE A O 1
ATOM 1641 N N . VAL A 1 209 ? -18.964 -8.277 22.831 1.00 73.75 209 VAL A N 1
ATOM 1642 C CA . VAL A 1 209 ? -17.570 -8.662 22.607 1.00 73.75 209 VAL A CA 1
ATOM 1643 C C . VAL A 1 209 ? -16.849 -8.616 23.944 1.00 73.75 209 VAL A C 1
ATOM 1645 O O . VAL A 1 209 ? -16.822 -7.587 24.619 1.00 73.75 209 VAL A O 1
ATOM 1648 N N . ASN A 1 210 ? -16.276 -9.757 24.320 1.00 66.56 210 ASN A N 1
ATOM 1649 C CA . ASN A 1 210 ? -15.651 -9.940 25.627 1.00 66.56 210 ASN A CA 1
ATOM 1650 C C . ASN A 1 210 ? -14.287 -9.254 25.741 1.00 66.56 210 ASN A C 1
ATOM 1652 O O . ASN A 1 210 ? -13.841 -9.004 26.849 1.00 66.56 210 ASN A O 1
ATOM 1656 N N . ASP A 1 211 ? -13.603 -8.949 24.637 1.00 76.94 211 ASP A N 1
ATOM 1657 C CA . ASP A 1 211 ? -12.320 -8.254 24.719 1.00 76.94 211 ASP A CA 1
ATOM 1658 C C . ASP A 1 211 ? -11.994 -7.507 23.424 1.00 76.94 211 ASP A C 1
ATOM 1660 O O . ASP A 1 211 ? -12.153 -8.043 22.323 1.00 76.94 211 ASP A O 1
ATOM 1664 N N . ILE A 1 212 ? -11.493 -6.281 23.564 1.00 79.62 212 ILE A N 1
ATOM 1665 C CA . ILE A 1 212 ? -10.745 -5.584 22.517 1.00 79.62 212 ILE A CA 1
ATOM 1666 C C . ILE A 1 212 ? -9.321 -5.360 23.056 1.00 79.62 212 ILE A C 1
ATOM 1668 O O . ILE A 1 212 ? -9.029 -4.287 23.607 1.00 79.62 212 ILE A O 1
ATOM 1672 N N . PRO A 1 213 ? -8.410 -6.344 22.884 1.00 76.88 213 PRO A N 1
ATOM 1673 C CA . PRO A 1 213 ? -7.102 -6.347 23.544 1.00 76.88 213 PRO A CA 1
ATOM 1674 C C . PRO A 1 213 ? -6.260 -5.108 23.230 1.00 76.88 213 PRO A C 1
ATOM 1676 O O . PRO A 1 213 ? -5.598 -4.552 24.105 1.00 76.88 213 PRO A O 1
ATOM 1679 N N . CYS A 1 214 ? -6.338 -4.620 21.990 1.00 78.88 214 CYS A N 1
ATOM 1680 C CA . CYS A 1 214 ? -5.526 -3.506 21.509 1.00 78.88 214 CYS A CA 1
ATOM 1681 C C . CYS A 1 214 ? -5.883 -2.138 22.126 1.00 78.88 214 CYS A C 1
ATOM 1683 O O . CYS A 1 214 ? -5.053 -1.234 22.095 1.00 78.88 214 CYS A O 1
ATOM 1685 N N . ILE A 1 215 ? -7.063 -1.990 22.745 1.00 83.19 215 ILE A N 1
ATOM 1686 C CA . ILE A 1 215 ? -7.428 -0.820 23.577 1.00 83.19 215 ILE A CA 1
ATOM 1687 C C . ILE A 1 215 ? -7.626 -1.167 25.061 1.00 83.19 215 ILE A C 1
ATOM 1689 O O . ILE A 1 215 ? -7.991 -0.283 25.842 1.00 83.19 215 ILE A O 1
ATOM 1693 N N . ARG A 1 216 ? -7.325 -2.416 25.455 1.00 83.88 216 ARG A N 1
ATOM 1694 C CA . ARG A 1 216 ? -7.383 -2.946 26.830 1.00 83.88 216 ARG A CA 1
ATOM 1695 C C . ARG A 1 216 ? -8.769 -2.818 27.475 1.00 83.88 216 ARG A C 1
ATOM 1697 O O . ARG A 1 216 ? -8.893 -2.261 28.564 1.00 83.88 216 ARG A O 1
ATOM 1704 N N . ILE A 1 217 ? -9.812 -3.314 26.805 1.00 83.94 217 ILE A N 1
ATOM 1705 C CA . ILE A 1 217 ? -11.202 -3.245 27.289 1.00 83.94 217 ILE A CA 1
ATOM 1706 C C . ILE A 1 217 ? -11.826 -4.641 27.323 1.00 83.94 217 ILE A C 1
ATOM 1708 O O . ILE A 1 217 ? -11.965 -5.268 26.281 1.00 83.94 217 ILE A O 1
ATOM 1712 N N . LYS A 1 218 ? -12.264 -5.075 28.513 1.00 77.44 218 LYS A N 1
ATOM 1713 C CA . LYS A 1 218 ? -12.699 -6.453 28.811 1.00 77.44 218 LYS A CA 1
ATOM 1714 C C . LYS A 1 218 ? -14.217 -6.706 28.749 1.00 77.44 218 LYS A C 1
ATOM 1716 O O . LYS A 1 218 ? -14.669 -7.773 29.150 1.00 77.44 218 LYS A O 1
ATOM 1721 N N . LYS A 1 219 ? -15.027 -5.729 28.325 1.00 85.50 219 LYS A N 1
ATOM 1722 C CA . LYS A 1 219 ? -16.482 -5.903 28.150 1.00 85.50 219 LYS A CA 1
ATOM 1723 C C . LYS A 1 219 ? -17.045 -4.788 27.281 1.00 85.50 219 LYS A C 1
ATOM 1725 O O . LYS A 1 219 ? -17.030 -3.624 27.677 1.00 85.50 219 LYS A O 1
ATOM 1730 N N . VAL A 1 220 ? -17.512 -5.136 26.089 1.00 88.31 220 VAL A N 1
ATOM 1731 C CA . VAL A 1 220 ? -18.016 -4.168 25.115 1.00 88.31 220 VAL A CA 1
ATOM 1732 C C . VAL A 1 220 ? -19.398 -4.582 24.634 1.00 88.31 220 VAL A C 1
ATOM 1734 O O . VAL A 1 220 ? -19.600 -5.698 24.152 1.00 88.31 220 VAL A O 1
ATOM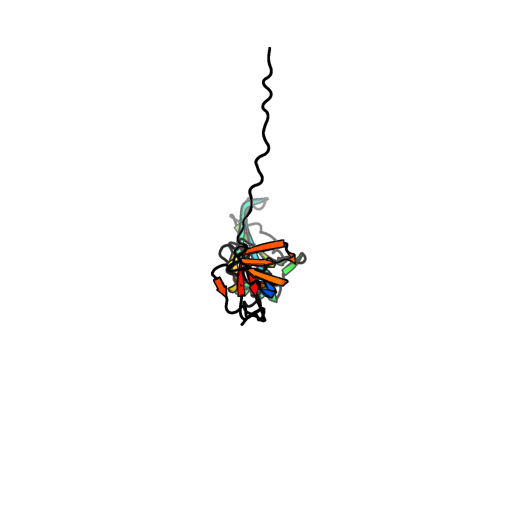 1737 N N . HIS A 1 221 ? -20.340 -3.652 24.730 1.00 90.00 221 HIS A N 1
ATOM 1738 C CA . HIS A 1 221 ? -21.702 -3.796 24.243 1.00 90.00 221 HIS A CA 1
ATOM 1739 C C . HIS A 1 221 ? -21.846 -3.018 22.940 1.00 90.00 221 HIS A C 1
ATOM 1741 O O . HIS A 1 221 ? -21.662 -1.800 22.916 1.00 90.00 221 HIS A O 1
ATOM 1747 N N . TRP A 1 222 ? -22.166 -3.707 21.847 1.00 89.25 222 TRP A N 1
ATOM 1748 C CA . TRP A 1 222 ? -22.432 -3.033 20.581 1.00 89.25 222 TRP A CA 1
ATOM 1749 C C . TRP A 1 222 ? -23.792 -2.348 20.610 1.00 89.25 222 TRP A C 1
ATOM 1751 O O . TRP A 1 222 ? -24.747 -2.853 21.194 1.00 89.25 222 TRP A O 1
ATOM 1761 N N . LEU A 1 223 ? -23.880 -1.201 19.952 1.00 89.94 223 LEU A N 1
ATOM 1762 C CA . LEU A 1 223 ? -25.099 -0.435 19.751 1.00 89.94 223 LEU A CA 1
ATOM 1763 C C . LEU A 1 223 ? -25.552 -0.585 18.297 1.00 89.94 223 LEU A C 1
ATOM 1765 O O . LEU A 1 223 ? -24.767 -0.892 17.396 1.00 89.94 223 LEU A O 1
ATOM 1769 N N . ASN A 1 224 ? -26.841 -0.379 18.052 1.00 87.56 224 ASN A N 1
ATOM 1770 C CA . ASN A 1 224 ? -27.449 -0.526 16.725 1.00 87.56 224 ASN A CA 1
ATOM 1771 C C . ASN A 1 224 ? -26.864 0.399 15.637 1.00 87.56 224 ASN A C 1
ATOM 1773 O O . ASN A 1 224 ? -26.980 0.092 14.455 1.00 87.56 224 ASN A O 1
ATOM 1777 N N . ASN A 1 225 ? -26.216 1.500 16.013 1.00 86.19 225 ASN A N 1
ATOM 1778 C CA . ASN A 1 225 ? -25.551 2.421 15.089 1.00 86.19 225 ASN A CA 1
ATOM 1779 C C . ASN A 1 225 ? -24.115 1.997 14.714 1.00 86.19 225 ASN A C 1
ATOM 1781 O O . ASN A 1 225 ? -23.410 2.756 14.055 1.00 86.19 225 ASN A O 1
ATOM 1785 N N . GLY A 1 226 ? -23.654 0.824 15.161 1.00 82.56 226 GLY A N 1
ATOM 1786 C CA . GLY A 1 226 ? -22.301 0.333 14.891 1.00 82.56 226 GLY A CA 1
ATOM 1787 C C . GLY A 1 226 ? -21.210 0.947 15.772 1.00 82.56 226 GLY A C 1
ATOM 1788 O O . GLY A 1 226 ? -20.031 0.713 15.513 1.00 82.56 226 GLY A O 1
ATOM 1789 N N . THR A 1 227 ? -21.574 1.705 16.810 1.00 89.19 227 THR A N 1
ATOM 1790 C CA . THR A 1 227 ? -20.661 2.069 17.907 1.00 89.19 227 THR A CA 1
ATOM 1791 C C . THR A 1 227 ? -20.765 1.058 19.040 1.00 89.19 227 THR A C 1
ATOM 1793 O O . THR A 1 227 ? -21.659 0.212 19.056 1.00 89.19 227 THR A O 1
ATOM 1796 N N . ALA A 1 228 ? -19.837 1.120 19.982 1.00 90.25 228 ALA A N 1
ATOM 1797 C CA . ALA A 1 228 ? -19.785 0.226 21.118 1.00 90.25 228 ALA A CA 1
ATOM 1798 C C . ALA A 1 228 ? -19.579 1.020 22.407 1.00 90.25 228 ALA A C 1
ATOM 1800 O O . ALA A 1 228 ? -18.993 2.101 22.397 1.00 90.25 228 ALA A O 1
ATOM 1801 N N . ILE A 1 229 ? -20.046 0.467 23.519 1.00 90.81 229 ILE A N 1
ATOM 1802 C CA . ILE A 1 229 ? -19.926 1.075 24.838 1.00 90.81 229 ILE A CA 1
ATOM 1803 C C . ILE A 1 229 ? -19.373 0.060 25.835 1.00 90.81 229 ILE A C 1
ATOM 1805 O O . ILE A 1 229 ? -19.736 -1.117 25.822 1.00 90.81 229 ILE A O 1
ATOM 1809 N N . SER A 1 230 ? -18.460 0.515 26.681 1.00 90.94 230 SER A N 1
ATOM 1810 C CA . SER A 1 230 ? -17.896 -0.255 27.784 1.00 90.94 230 SER A CA 1
ATOM 1811 C C . SER A 1 230 ? -18.253 0.415 29.096 1.00 90.94 230 SER A C 1
ATOM 1813 O O . SER A 1 230 ? -18.154 1.634 29.212 1.00 90.94 230 SER A O 1
ATOM 1815 N N . PHE A 1 231 ? -18.571 -0.397 30.098 1.00 88.06 231 PHE A N 1
ATOM 1816 C CA . PHE A 1 231 ? -18.921 0.043 31.444 1.00 88.06 231 PHE A CA 1
ATOM 1817 C C . PHE A 1 231 ? -17.865 -0.488 32.425 1.00 88.06 231 PHE A C 1
ATOM 1819 O O . PHE A 1 231 ? -18.001 -1.605 32.921 1.00 88.06 231 PHE A O 1
ATOM 1826 N N . PRO A 1 232 ? -16.776 0.258 32.694 1.00 77.62 232 PRO A N 1
ATOM 1827 C CA . PRO A 1 232 ? -15.623 -0.253 33.446 1.00 77.62 232 PRO A CA 1
ATOM 1828 C C . PRO A 1 232 ? -15.950 -0.696 34.878 1.00 77.62 232 PRO A C 1
ATOM 1830 O O . PRO A 1 232 ? -15.239 -1.520 35.444 1.00 77.62 232 PRO A O 1
ATOM 1833 N N . HIS A 1 233 ? -17.018 -0.143 35.455 1.00 72.62 233 HIS A N 1
ATOM 1834 C CA . HIS A 1 233 ? -17.446 -0.387 36.833 1.00 72.62 233 HIS A CA 1
ATOM 1835 C C . HIS A 1 233 ? -18.689 -1.280 36.939 1.00 72.62 233 HIS A C 1
ATOM 1837 O O . HIS A 1 233 ? -19.221 -1.461 38.032 1.00 72.62 233 HIS A O 1
ATOM 1843 N N . TRP A 1 234 ? -19.167 -1.831 35.819 1.00 69.25 234 TRP A N 1
ATOM 1844 C CA . TRP A 1 234 ? -20.334 -2.706 35.791 1.00 69.25 234 TRP A CA 1
ATOM 1845 C C . TRP A 1 234 ? -19.894 -4.164 35.623 1.00 69.25 234 TRP A C 1
ATOM 1847 O O . TRP A 1 234 ? -19.651 -4.636 34.506 1.00 69.25 234 TRP A O 1
ATOM 1857 N N . ASN A 1 235 ? -19.768 -4.858 36.758 1.00 52.25 235 ASN A N 1
ATOM 1858 C CA . ASN A 1 235 ? -19.482 -6.297 36.811 1.00 52.25 235 ASN A CA 1
ATOM 1859 C C . ASN A 1 235 ? -20.632 -7.108 36.206 1.00 52.25 235 ASN A C 1
ATOM 1861 O O . ASN A 1 235 ? -21.767 -6.982 36.711 1.00 52.25 235 ASN A O 1
#

Foldseek 3Di:
DDDDDDDDDPDDDDPPPDPPPPQDKDKFWKWKKAFDPFWDKWKKKKKKKKKWKWKWADDQVPDIDTPDIDIDFAADDPVQLVCCVVPCDGDPWHWDDPDPFKTKTDWDDDDDYDPHDMDMDMTMMMMMGIDMWTDDPQQDIDTPPADCNVPTLVVQWDDGGRMIMGTDRDDVLNDQRMDGDDIFIWIDGPQWIQGVVVRDIWGWDPDWDQDRVSHGAGTWTATPVRMIMGRPPDD

Organism: Heterorhabditis bacteriophora (NCBI:txid37862)